Protein AF-A0A9P1M9F2-F1 (afdb_monomer)

Mean predicted aligned error: 9.44 Å

InterPro domains:
  IPR001214 SET domain [PF00856] (65-110)
  IPR046341 SET domain superfamily [G3DSA:2.170.270.10] (13-140)
  IPR046341 SET domain superfamily [SSF82199] (57-133)
  IPR053185 SET domain-containing protein [PTHR47332] (11-189)

Radius of gyration: 19.73 Å; Cα contacts (8 Å, |Δi|>4): 232; chains: 1; bounding box: 49×34×54 Å

Secondary structure (DSSP, 8-state):
--STTTT--HHHHHHHHHHHHHTS-HHHHHHHHTS---TTS-HHHHHHHHHEEEEEETTEEEEEEE-TTGGGSEE-SS-SEEEEEETTTTEEEEEESS---TTPPPEE-SS-TT--HHHHHHHHGGGT----SHHHH-HHHHHHHHHHHHHHHHHHHHHTSGGGGSHHHHHHHHHHHHHHHHHTT-HHHHTTT-TT---TTTGGG---S-HHHHHHHTS--

pLDDT: mean 79.18, std 19.62, range [31.55, 98.31]

Solvent-accessible surface area (backbone atoms only — not comparable to full-atom values): 13333 Å² total; per-residue (Å²): 143,80,66,98,54,70,93,57,53,71,70,55,54,52,52,49,54,51,53,55,51,70,68,47,58,70,72,55,41,51,56,58,69,73,46,66,54,54,83,95,47,58,82,62,56,16,26,48,73,67,40,43,40,77,30,55,60,96,87,38,68,90,41,73,45,78,46,78,78,65,52,68,50,44,76,26,93,57,40,42,24,26,78,46,68,37,68,90,77,74,40,81,43,79,44,68,71,61,91,78,60,92,90,58,80,66,20,26,60,89,59,73,81,45,53,34,68,67,60,43,40,64,58,42,41,78,76,74,47,73,74,71,41,73,54,68,67,31,70,69,52,33,58,51,47,30,55,48,14,48,48,44,42,48,45,57,51,48,62,72,37,86,69,40,78,38,69,67,55,43,50,54,49,51,54,54,47,50,54,47,30,58,78,54,52,34,64,52,54,34,76,81,78,42,79,76,70,89,41,91,87,46,67,88,69,78,74,66,77,44,70,68,48,53,75,65,64,74,77,79,128

Sequence (221 aa):
MHDAAEGIRTKQLTSMSRKSVGRLPDTQKKRVSEMASMPGLDFLWGRFDTNAFGVDLAGNYDHRGLFPEIARINHDCRPSCYTRYSSRLLTMEAIAYRDIKQGEELSIAYTPLNLQTEDRQDIIQRWGFNCTCQLCSDPALSASSDRNRQRIAGIITEANGPQSREREVLARLSEEMKELVEAEELESLAGTYVSGVDHPRVEKARSVIGKLKASIKGRKE

Nearest PDB structures (foldseek):
  4o6f-assembly1_A  TM=5.188E-01  e=1.007E-06  Homo sapiens
  2g46-assembly1_B  TM=7.465E-01  e=3.502E-01  Paramecium bursaria Chlorella virus 1
  8qma-assembly1_J  TM=3.467E-01  e=1.091E-02  S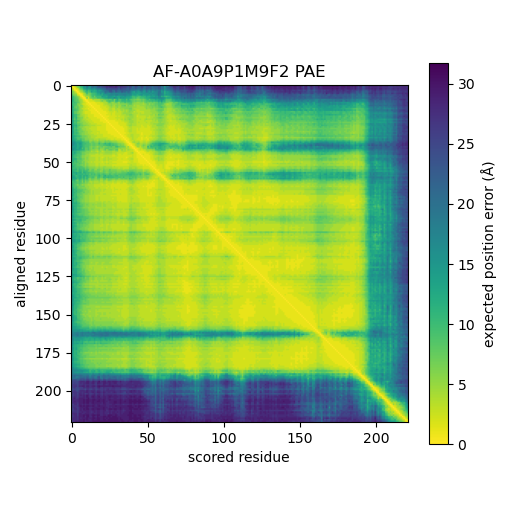inapis alba

Organism: NCBI:txid1442378

Structure (mmCIF, N/CA/C/O backbone):
data_AF-A0A9P1M9F2-F1
#
_entry.id   AF-A0A9P1M9F2-F1
#
loop_
_atom_site.group_PDB
_atom_site.id
_atom_site.type_symbol
_atom_site.label_atom_id
_atom_site.label_alt_id
_atom_site.label_comp_id
_atom_site.label_asym_id
_atom_site.label_entity_id
_atom_site.label_seq_id
_atom_site.pdbx_PDB_ins_code
_atom_site.Cartn_x
_atom_site.Cartn_y
_atom_site.Cartn_z
_atom_site.occupancy
_atom_site.B_iso_or_equiv
_atom_site.auth_seq_id
_atom_site.auth_comp_id
_atom_site.auth_asym_id
_atom_site.auth_atom_id
_atom_site.pdbx_PDB_model_num
ATOM 1 N N . MET A 1 1 ? 17.768 4.993 2.549 1.00 46.41 1 MET A N 1
ATOM 2 C CA . MET A 1 1 ? 18.668 4.641 1.429 1.00 46.41 1 MET A CA 1
ATOM 3 C C . MET A 1 1 ? 20.055 5.203 1.727 1.00 46.41 1 MET A C 1
ATOM 5 O O . MET A 1 1 ? 20.469 6.137 1.057 1.00 46.41 1 MET A O 1
ATOM 9 N N . HIS A 1 2 ? 20.736 4.710 2.770 1.00 34.84 2 HIS A N 1
ATOM 10 C CA . HIS A 1 2 ? 22.006 5.324 3.182 1.00 34.84 2 HIS A CA 1
ATOM 11 C C . HIS A 1 2 ? 23.161 4.385 3.550 1.00 34.84 2 HIS A C 1
ATOM 13 O O . HIS A 1 2 ? 24.241 4.920 3.728 1.00 34.84 2 HIS A O 1
ATOM 19 N N . ASP A 1 3 ? 23.017 3.052 3.557 1.00 44.47 3 ASP A N 1
ATOM 20 C CA . ASP A 1 3 ? 24.110 2.200 4.080 1.00 44.47 3 ASP A CA 1
ATOM 21 C C . ASP A 1 3 ? 24.687 1.176 3.074 1.00 44.47 3 ASP A C 1
ATOM 23 O O . ASP A 1 3 ? 25.888 1.124 2.841 1.00 44.47 3 ASP A O 1
ATOM 27 N N . ALA A 1 4 ? 23.867 0.422 2.330 1.00 50.38 4 ALA A N 1
ATOM 28 C CA . ALA A 1 4 ? 24.386 -0.655 1.461 1.00 50.38 4 ALA A CA 1
ATOM 29 C C . ALA A 1 4 ? 25.172 -0.202 0.202 1.00 50.38 4 ALA A C 1
ATOM 31 O O . ALA A 1 4 ? 25.748 -1.030 -0.506 1.00 50.38 4 ALA A O 1
ATOM 32 N N . ALA A 1 5 ? 25.162 1.094 -0.115 1.00 51.88 5 ALA A N 1
ATOM 33 C CA . ALA A 1 5 ? 25.818 1.674 -1.290 1.00 51.88 5 ALA A CA 1
ATOM 34 C C . ALA A 1 5 ? 26.896 2.705 -0.925 1.00 51.88 5 ALA A C 1
ATOM 36 O O . ALA A 1 5 ? 27.420 3.384 -1.813 1.00 51.88 5 ALA A O 1
ATOM 37 N N . GLU A 1 6 ? 27.218 2.844 0.362 1.00 47.88 6 GLU A N 1
ATOM 38 C CA . GLU A 1 6 ? 28.224 3.794 0.813 1.00 47.88 6 GLU A CA 1
ATOM 39 C C . GLU A 1 6 ? 29.586 3.444 0.179 1.00 47.88 6 GLU A C 1
ATOM 41 O O . GLU A 1 6 ? 30.065 2.312 0.234 1.00 47.88 6 GLU A O 1
ATOM 46 N N . GLY A 1 7 ? 30.166 4.395 -0.560 1.00 59.69 7 GLY A N 1
ATOM 47 C CA . GLY A 1 7 ? 31.401 4.193 -1.332 1.00 59.69 7 GLY A CA 1
ATOM 48 C C . GLY A 1 7 ? 31.236 3.635 -2.757 1.00 59.69 7 GLY A C 1
ATOM 49 O O . GLY A 1 7 ? 32.197 3.686 -3.531 1.00 59.69 7 GLY A O 1
ATOM 50 N N . ILE A 1 8 ? 30.044 3.180 -3.168 1.00 64.19 8 ILE A N 1
ATOM 51 C CA . ILE A 1 8 ? 29.781 2.761 -4.556 1.00 64.19 8 ILE A CA 1
ATOM 52 C C . ILE A 1 8 ? 29.258 3.957 -5.356 1.00 64.19 8 ILE A C 1
ATOM 54 O O . ILE A 1 8 ? 28.163 4.466 -5.127 1.00 64.19 8 ILE A O 1
ATOM 58 N N . ARG A 1 9 ? 30.023 4.408 -6.357 1.00 68.56 9 ARG A N 1
ATOM 59 C CA . ARG A 1 9 ? 29.600 5.531 -7.211 1.00 68.56 9 ARG A CA 1
ATOM 60 C C . ARG A 1 9 ? 28.357 5.133 -8.011 1.00 68.56 9 ARG A C 1
ATOM 62 O O . ARG A 1 9 ? 28.294 4.023 -8.536 1.00 68.56 9 ARG A O 1
ATOM 69 N N . THR A 1 10 ? 27.438 6.069 -8.251 1.00 68.56 10 THR A N 1
ATOM 70 C CA . THR A 1 10 ? 26.209 5.856 -9.047 1.00 68.56 10 THR A CA 1
ATOM 71 C C . THR A 1 10 ? 26.469 5.147 -10.385 1.00 68.56 10 THR A C 1
ATOM 73 O O . THR A 1 10 ? 25.731 4.251 -10.781 1.00 68.56 10 THR A O 1
ATOM 76 N N . LYS A 1 11 ? 27.581 5.467 -11.064 1.00 71.44 11 LYS A N 1
ATOM 77 C CA . LYS A 1 11 ? 27.984 4.809 -12.322 1.00 71.44 11 LYS A CA 1
ATOM 78 C C . LYS A 1 11 ? 28.302 3.314 -12.161 1.00 71.44 11 LYS A C 1
ATOM 80 O O . LYS A 1 11 ? 28.021 2.532 -13.068 1.00 71.44 11 LYS A O 1
ATOM 85 N N . GLN A 1 12 ? 28.896 2.912 -11.036 1.00 76.31 12 GLN A N 1
ATOM 86 C CA . GLN A 1 12 ? 29.206 1.508 -10.742 1.00 76.31 12 GLN A CA 1
ATOM 87 C C . GLN A 1 12 ? 27.923 0.726 -10.460 1.00 76.31 12 GLN A C 1
ATOM 89 O O . GLN A 1 12 ? 27.732 -0.333 -11.052 1.00 76.31 12 GLN A O 1
ATOM 94 N N . LEU A 1 13 ? 27.015 1.298 -9.665 1.00 73.00 13 LEU A N 1
ATOM 95 C CA . LEU A 1 13 ? 25.684 0.747 -9.411 1.00 73.00 13 LEU A CA 1
ATOM 96 C C . LEU A 1 13 ? 24.909 0.502 -10.714 1.00 73.00 13 LEU A C 1
ATOM 98 O O . LEU A 1 13 ? 24.455 -0.611 -10.959 1.00 73.00 13 LEU A O 1
ATOM 102 N N . THR A 1 14 ? 24.845 1.488 -11.613 1.00 75.81 14 THR A N 1
ATOM 103 C CA . THR A 1 14 ? 24.197 1.324 -12.927 1.00 75.81 14 THR A CA 1
ATOM 104 C C . THR A 1 14 ? 24.844 0.224 -13.773 1.00 75.81 14 THR A C 1
ATOM 106 O O . THR A 1 14 ? 24.146 -0.582 -14.388 1.00 75.81 14 THR A O 1
ATOM 109 N N . SER A 1 15 ? 26.179 0.148 -13.799 1.00 81.44 15 SER A N 1
ATOM 110 C CA . SER A 1 15 ? 26.902 -0.903 -14.530 1.00 81.44 15 SER A CA 1
ATOM 111 C C . SER A 1 15 ? 26.611 -2.299 -13.969 1.00 81.44 15 SER A C 1
ATOM 113 O O . SER A 1 15 ? 26.368 -3.238 -14.732 1.00 81.44 15 SER A O 1
ATOM 115 N N . MET A 1 16 ? 26.577 -2.434 -12.641 1.00 81.56 16 MET A N 1
ATOM 116 C CA . MET A 1 16 ? 26.230 -3.681 -11.962 1.00 81.56 16 MET A CA 1
ATOM 117 C C . MET A 1 16 ? 24.792 -4.095 -12.264 1.00 81.56 16 MET A C 1
ATOM 119 O O . MET A 1 16 ? 24.586 -5.216 -12.720 1.00 81.56 16 MET A O 1
ATOM 123 N N . SER A 1 17 ? 23.818 -3.191 -12.124 1.00 79.62 17 SER A N 1
ATOM 124 C CA . SER A 1 17 ? 22.408 -3.474 -12.423 1.00 79.62 17 SER A CA 1
ATOM 125 C C . SER A 1 17 ? 22.210 -3.942 -13.867 1.00 79.62 17 SER A C 1
ATOM 127 O O . SER A 1 17 ? 21.530 -4.941 -14.106 1.00 79.62 17 SER A O 1
ATOM 129 N N . ARG A 1 18 ? 22.873 -3.296 -14.839 1.00 83.56 18 ARG A N 1
ATOM 130 C CA . ARG A 1 18 ? 22.829 -3.714 -16.252 1.00 83.56 18 ARG A CA 1
ATOM 131 C C . ARG A 1 18 ? 23.418 -5.101 -16.472 1.00 83.56 18 ARG A C 1
ATOM 133 O O . ARG A 1 18 ? 22.813 -5.907 -17.174 1.00 83.56 18 ARG A O 1
ATOM 140 N N . LYS A 1 19 ? 24.567 -5.406 -15.862 1.00 87.06 19 LYS A N 1
ATOM 141 C CA . LYS A 1 19 ? 25.169 -6.746 -15.939 1.00 87.06 19 LYS A CA 1
ATOM 142 C C . LYS A 1 19 ? 24.274 -7.806 -15.299 1.00 87.06 19 LYS A C 1
ATOM 144 O O . LYS A 1 19 ? 24.138 -8.884 -15.868 1.00 87.06 19 LYS A O 1
ATOM 149 N N . SER A 1 20 ? 23.656 -7.505 -14.158 1.00 85.00 20 SER A N 1
ATOM 150 C CA . SER A 1 20 ? 22.748 -8.420 -13.462 1.00 85.00 20 SER A CA 1
ATOM 151 C C . SER A 1 20 ? 21.521 -8.745 -14.311 1.00 85.00 20 SER A C 1
ATOM 153 O O . SER A 1 20 ? 21.252 -9.917 -14.556 1.00 85.00 20 SER A O 1
ATOM 155 N N . VAL A 1 21 ? 20.835 -7.731 -14.851 1.00 86.56 21 VAL A N 1
ATOM 156 C CA . VAL A 1 21 ? 19.684 -7.947 -15.748 1.00 86.56 21 VAL A CA 1
ATOM 157 C C . VAL A 1 21 ? 20.114 -8.644 -17.043 1.00 86.56 21 VAL A C 1
ATOM 159 O O . VAL A 1 21 ? 19.430 -9.547 -17.517 1.00 86.56 21 VAL A O 1
ATOM 162 N N . GLY A 1 22 ? 21.289 -8.309 -17.582 1.00 88.31 22 GLY A N 1
ATOM 163 C CA . GLY A 1 22 ? 21.860 -8.956 -18.767 1.00 88.31 22 GLY A CA 1
ATOM 164 C C . GLY A 1 22 ? 22.106 -10.464 -18.616 1.00 88.31 22 GLY A C 1
ATOM 165 O O . GLY A 1 22 ? 22.149 -11.170 -19.623 1.00 88.31 22 GLY A O 1
ATOM 166 N N . ARG A 1 23 ? 22.223 -10.969 -17.381 1.00 92.19 23 ARG A N 1
ATOM 167 C CA . ARG A 1 23 ? 22.406 -12.397 -17.068 1.00 92.19 23 ARG A CA 1
ATOM 168 C C . ARG A 1 23 ? 21.099 -13.163 -16.851 1.00 92.19 23 ARG A C 1
ATOM 170 O O . ARG A 1 23 ? 21.148 -14.382 -16.725 1.00 92.19 23 ARG A O 1
ATOM 177 N N . LEU A 1 24 ? 19.954 -12.483 -16.798 1.00 90.50 24 LEU A N 1
ATOM 178 C CA . LEU A 1 24 ? 18.660 -13.150 -16.654 1.00 90.50 24 LEU A CA 1
ATOM 179 C C . LEU A 1 24 ? 18.289 -13.925 -17.936 1.00 90.50 24 LEU A C 1
ATOM 181 O O . LEU A 1 24 ? 18.740 -13.561 -19.026 1.00 90.50 24 LEU A O 1
ATOM 185 N N . PRO A 1 25 ? 17.432 -14.956 -17.847 1.00 94.62 25 PRO A N 1
ATOM 186 C CA . PRO A 1 25 ? 16.775 -15.532 -19.015 1.00 94.62 25 PRO A CA 1
ATOM 187 C C . PRO A 1 25 ? 16.045 -14.461 -19.836 1.00 94.62 25 PRO A C 1
ATOM 189 O O . PRO A 1 25 ? 15.508 -13.499 -19.279 1.00 94.62 25 PRO A O 1
ATOM 192 N N . ASP A 1 26 ? 15.967 -14.633 -21.155 1.00 94.12 26 ASP A N 1
ATOM 193 C CA . ASP A 1 26 ? 15.400 -13.608 -22.046 1.00 94.12 26 ASP A CA 1
ATOM 194 C C . ASP A 1 26 ? 13.928 -13.299 -21.750 1.00 94.12 26 ASP A C 1
ATOM 196 O O . ASP A 1 26 ? 13.494 -12.151 -21.849 1.00 94.12 26 ASP A O 1
ATOM 200 N N . THR A 1 27 ? 13.176 -14.294 -21.279 1.00 92.75 27 THR A N 1
ATOM 201 C CA . THR A 1 27 ? 11.800 -14.109 -20.802 1.00 92.75 27 THR A CA 1
ATOM 202 C C . THR A 1 27 ? 11.727 -13.150 -19.612 1.00 92.75 27 THR A C 1
ATOM 204 O O . THR A 1 27 ? 10.846 -12.293 -19.568 1.00 92.75 27 THR A O 1
ATOM 207 N N . GLN A 1 28 ? 12.668 -13.236 -18.670 1.00 90.44 28 GLN A N 1
ATOM 208 C CA . GLN A 1 28 ? 12.736 -12.338 -17.517 1.00 90.44 28 GLN A CA 1
ATOM 209 C C . GLN A 1 28 ? 13.241 -10.948 -17.910 1.00 90.44 28 GLN A C 1
ATOM 211 O O . GLN A 1 28 ? 12.672 -9.957 -17.458 1.00 90.44 28 GLN A O 1
ATOM 216 N N . LYS A 1 29 ? 14.235 -10.848 -18.805 1.00 90.75 29 LYS A N 1
ATOM 217 C CA . LYS A 1 29 ? 14.671 -9.552 -19.361 1.00 90.75 29 LYS A CA 1
ATOM 218 C C . LYS A 1 29 ? 13.507 -8.806 -20.003 1.00 90.75 29 LYS A C 1
ATOM 220 O O . LYS A 1 29 ? 13.313 -7.624 -19.725 1.00 90.75 29 LYS A O 1
ATOM 225 N N . LYS A 1 30 ? 12.716 -9.511 -20.821 1.00 90.94 30 LYS A N 1
ATOM 226 C CA . LYS A 1 30 ? 11.524 -8.957 -21.466 1.00 90.94 30 LYS A CA 1
ATOM 227 C C . LYS A 1 30 ? 10.521 -8.455 -20.426 1.00 90.94 30 LYS A C 1
ATOM 229 O O . LYS A 1 30 ? 10.146 -7.288 -20.487 1.00 90.94 30 LYS A O 1
ATOM 234 N N . ARG A 1 31 ? 10.177 -9.276 -19.423 1.00 91.31 31 ARG A N 1
ATOM 235 C CA . ARG A 1 31 ? 9.270 -8.866 -18.333 1.00 91.31 31 ARG A CA 1
ATOM 236 C C . ARG A 1 31 ? 9.738 -7.590 -17.643 1.00 91.31 31 ARG A C 1
ATOM 238 O O . ARG A 1 31 ? 8.936 -6.681 -17.494 1.00 91.31 31 ARG A O 1
ATOM 245 N N . VAL A 1 32 ? 11.022 -7.499 -17.283 1.00 89.88 32 VAL A N 1
ATOM 246 C CA . VAL A 1 32 ? 11.591 -6.288 -16.668 1.00 89.88 32 VAL A CA 1
ATOM 247 C C . VAL A 1 32 ? 11.490 -5.096 -17.622 1.00 89.88 32 VAL A C 1
ATOM 249 O O . VAL A 1 32 ? 11.072 -4.020 -17.213 1.00 89.88 32 VAL A O 1
ATOM 252 N N . SER A 1 33 ? 11.814 -5.268 -18.906 1.00 88.25 33 SER A N 1
ATOM 253 C CA . SER A 1 33 ? 11.764 -4.174 -19.886 1.00 88.25 33 SER A CA 1
ATOM 254 C C . SER A 1 33 ? 10.361 -3.589 -20.097 1.00 88.25 33 SER A C 1
ATOM 256 O O . SER A 1 33 ? 10.240 -2.394 -20.357 1.00 88.25 33 SER A O 1
ATOM 258 N N . GLU A 1 34 ? 9.311 -4.389 -19.915 1.00 90.69 34 GLU A N 1
ATOM 259 C CA . GLU A 1 34 ? 7.907 -3.979 -20.057 1.00 90.69 34 GLU A CA 1
ATOM 260 C C . GLU A 1 34 ? 7.341 -3.284 -18.808 1.00 90.69 34 GLU A C 1
ATOM 262 O O . GLU A 1 34 ? 6.229 -2.763 -18.852 1.00 90.69 34 GLU A O 1
ATOM 267 N N . MET A 1 35 ? 8.078 -3.272 -17.693 1.00 91.44 35 MET A N 1
ATOM 268 C CA . MET A 1 35 ? 7.627 -2.622 -16.461 1.00 91.44 35 MET A CA 1
ATOM 269 C C . MET A 1 35 ? 7.612 -1.100 -16.601 1.00 91.44 35 MET A C 1
ATOM 271 O O . MET A 1 35 ? 8.425 -0.518 -17.331 1.00 91.44 35 MET A O 1
ATOM 275 N N . ALA A 1 36 ? 6.717 -0.463 -15.844 1.00 89.12 36 ALA A N 1
ATOM 276 C CA . ALA A 1 36 ? 6.647 0.986 -15.743 1.00 89.12 36 ALA A CA 1
ATOM 277 C C . ALA A 1 36 ? 7.980 1.559 -15.242 1.00 89.12 36 ALA A C 1
ATOM 279 O O . ALA A 1 36 ? 8.679 0.943 -14.438 1.00 89.12 36 ALA A O 1
ATOM 280 N N . SER A 1 37 ? 8.337 2.741 -15.727 1.00 88.50 37 SER A N 1
ATOM 281 C CA . SER A 1 37 ? 9.547 3.449 -15.325 1.00 88.50 37 SER A CA 1
ATOM 282 C C . SER A 1 37 ? 9.222 4.919 -15.211 1.00 88.50 37 SER A C 1
ATOM 284 O O . SER A 1 37 ? 8.691 5.495 -16.162 1.00 88.50 37 SER A O 1
ATOM 286 N N . MET A 1 38 ? 9.606 5.538 -14.100 1.00 79.38 38 MET A N 1
ATOM 287 C CA . MET A 1 38 ? 9.506 6.987 -13.993 1.00 79.38 38 MET A CA 1
ATOM 288 C C . MET A 1 38 ? 10.424 7.681 -15.021 1.00 79.38 38 MET A C 1
ATOM 290 O O . MET A 1 38 ? 11.552 7.215 -15.245 1.00 79.38 38 MET A O 1
ATOM 2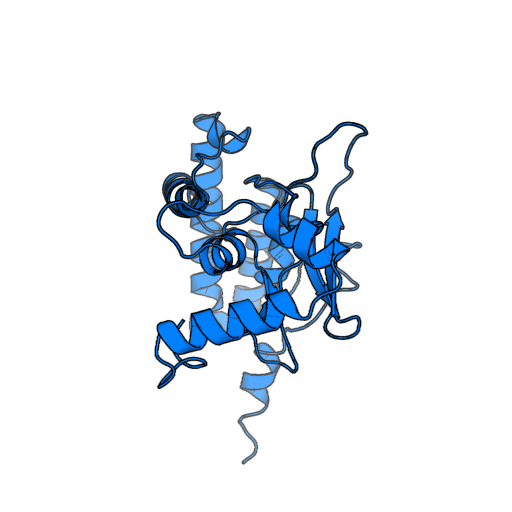94 N N . PRO A 1 39 ? 9.962 8.770 -15.669 1.00 71.19 39 PRO A N 1
ATOM 295 C CA . PRO A 1 39 ? 10.782 9.570 -16.575 1.00 71.19 39 PRO A CA 1
ATOM 296 C C . PRO A 1 39 ? 12.017 10.156 -15.877 1.00 71.19 39 PRO A C 1
ATOM 298 O O . PRO A 1 39 ? 11.996 10.443 -14.685 1.00 71.19 39 PRO A O 1
ATOM 301 N N . GLY A 1 40 ? 13.100 10.368 -16.629 1.00 72.75 40 GLY A N 1
ATOM 302 C CA . GLY A 1 40 ? 14.310 11.036 -16.125 1.00 72.75 40 GLY A CA 1
ATOM 303 C C . GLY A 1 40 ? 15.280 10.153 -15.329 1.00 72.75 40 GLY A C 1
ATOM 304 O O . GLY A 1 40 ? 16.379 10.605 -15.013 1.00 72.75 40 GLY A O 1
ATOM 305 N N . LEU A 1 41 ? 14.929 8.893 -15.054 1.00 71.81 41 LEU A N 1
ATOM 306 C CA . LEU A 1 41 ? 15.822 7.910 -14.435 1.00 71.81 41 LEU A CA 1
ATOM 307 C C . LEU A 1 41 ? 16.481 7.000 -15.484 1.00 71.81 41 LEU A C 1
ATOM 309 O O . LEU A 1 41 ? 15.969 6.813 -16.588 1.00 71.81 41 LEU A O 1
ATOM 313 N N . ASP A 1 42 ? 17.633 6.411 -15.137 1.00 81.00 42 ASP A N 1
ATOM 314 C CA . ASP A 1 42 ? 18.242 5.355 -15.957 1.00 81.00 42 ASP A CA 1
ATOM 315 C C . ASP A 1 42 ? 17.243 4.209 -16.172 1.00 81.00 42 ASP A C 1
ATOM 317 O O . ASP A 1 42 ? 16.493 3.854 -15.264 1.00 81.00 42 ASP A O 1
ATOM 321 N N . PHE A 1 43 ? 17.265 3.614 -17.370 1.00 76.00 43 PHE A N 1
ATOM 322 C CA . PHE A 1 43 ? 16.281 2.631 -17.832 1.00 76.00 43 PHE A CA 1
ATOM 323 C C . PHE A 1 43 ? 15.963 1.531 -16.809 1.00 76.00 43 PHE A C 1
ATOM 325 O O . PHE A 1 43 ? 14.799 1.148 -16.666 1.00 76.00 43 PHE A O 1
ATOM 332 N N . LEU A 1 44 ? 16.980 1.010 -16.113 1.00 81.12 44 LEU A N 1
ATOM 333 C CA . LEU A 1 44 ? 16.777 -0.015 -15.091 1.00 81.12 44 LEU A CA 1
ATOM 334 C C . LEU A 1 44 ? 16.411 0.599 -13.748 1.00 81.12 44 LEU A C 1
ATOM 336 O O . LEU A 1 44 ? 15.493 0.107 -13.102 1.00 81.12 44 LEU A O 1
ATOM 340 N N . TRP A 1 45 ? 17.085 1.672 -13.338 1.00 80.88 45 TRP A N 1
ATOM 341 C CA . TRP A 1 45 ? 16.806 2.311 -12.053 1.00 80.88 45 TRP A CA 1
ATOM 342 C C . TRP A 1 45 ? 15.365 2.783 -11.927 1.00 80.88 45 TRP A C 1
ATOM 344 O O . TRP A 1 45 ? 14.750 2.494 -10.909 1.00 80.88 45 TRP A O 1
ATOM 354 N N . GLY A 1 46 ? 14.800 3.404 -12.963 1.00 84.19 46 GLY A N 1
ATOM 355 C CA . GLY A 1 46 ? 13.398 3.817 -12.932 1.00 84.19 46 GLY A CA 1
ATOM 356 C C . GLY A 1 46 ? 12.442 2.638 -12.752 1.00 84.19 46 GLY A C 1
ATOM 357 O O . GLY A 1 46 ? 11.488 2.732 -11.995 1.00 84.19 46 GLY A O 1
ATOM 358 N N . ARG A 1 47 ? 12.737 1.480 -13.352 1.00 89.50 47 ARG A N 1
ATOM 359 C CA . ARG A 1 47 ? 11.919 0.268 -13.174 1.00 89.50 47 ARG A CA 1
ATOM 360 C C . ARG A 1 47 ? 12.065 -0.331 -11.784 1.00 89.50 47 ARG A C 1
ATOM 362 O O . ARG A 1 47 ? 11.071 -0.733 -11.190 1.00 89.50 47 ARG A O 1
ATOM 369 N N . PHE A 1 48 ? 13.282 -0.403 -11.258 1.00 87.25 48 PHE A N 1
ATOM 370 C CA . PHE A 1 48 ? 13.496 -0.914 -9.908 1.00 87.25 48 PHE A CA 1
ATOM 371 C C . PHE A 1 48 ? 12.861 -0.001 -8.858 1.00 87.25 48 PHE A C 1
ATOM 373 O O . PHE A 1 48 ? 12.197 -0.501 -7.958 1.00 87.25 48 PHE A O 1
ATOM 380 N N . ASP A 1 49 ? 13.007 1.315 -8.987 1.00 83.81 49 ASP A N 1
ATOM 381 C CA . ASP A 1 49 ? 12.467 2.264 -8.014 1.00 83.81 49 ASP A CA 1
ATOM 382 C C . ASP A 1 49 ? 10.931 2.256 -7.990 1.00 83.81 49 ASP A C 1
ATOM 384 O O . ASP A 1 49 ? 10.325 2.245 -6.922 1.00 83.81 49 ASP A O 1
ATOM 388 N N . THR A 1 50 ? 10.297 2.145 -9.162 1.00 88.44 50 THR A N 1
ATOM 389 C CA . THR A 1 50 ? 8.831 2.134 -9.284 1.00 88.44 50 THR A CA 1
ATOM 390 C C . THR A 1 50 ? 8.185 0.807 -8.876 1.00 88.44 50 THR A C 1
ATOM 392 O O . THR A 1 50 ? 7.051 0.806 -8.404 1.00 88.44 50 THR A O 1
ATOM 395 N N . ASN A 1 51 ? 8.868 -0.329 -9.059 1.00 92.56 51 ASN A N 1
ATOM 396 C CA . ASN A 1 51 ? 8.219 -1.647 -9.014 1.00 92.56 51 ASN A CA 1
ATOM 397 C C . ASN A 1 51 ? 8.804 -2.628 -7.985 1.00 92.56 51 ASN A C 1
ATOM 399 O O . ASN A 1 51 ? 8.295 -3.744 -7.849 1.00 92.56 51 ASN A O 1
ATOM 403 N N . ALA A 1 52 ? 9.909 -2.289 -7.316 1.00 90.69 52 ALA A N 1
ATOM 404 C CA . ALA A 1 52 ? 10.524 -3.194 -6.351 1.00 90.69 52 ALA A CA 1
ATOM 405 C C . ALA A 1 52 ? 9.874 -3.090 -4.967 1.00 90.69 52 ALA A C 1
ATOM 407 O O . ALA A 1 52 ? 9.526 -2.013 -4.488 1.00 90.69 52 ALA A O 1
ATOM 408 N N . PHE A 1 53 ? 9.811 -4.230 -4.288 1.00 88.75 53 PHE A N 1
ATOM 409 C CA . PHE A 1 53 ? 9.260 -4.380 -2.948 1.00 88.75 53 PHE A CA 1
ATOM 410 C C . PHE A 1 53 ? 10.387 -4.575 -1.938 1.00 88.75 53 PHE A C 1
ATOM 412 O O . PHE A 1 53 ? 11.411 -5.179 -2.264 1.00 88.75 53 PHE A O 1
ATOM 419 N N . GLY A 1 54 ? 10.197 -4.107 -0.704 1.00 83.88 54 GLY A N 1
ATOM 420 C CA . GLY A 1 54 ? 11.079 -4.472 0.406 1.00 83.88 54 GLY A CA 1
ATOM 421 C C . GLY A 1 54 ? 11.016 -5.978 0.672 1.00 83.88 54 GLY A C 1
ATOM 422 O O . GLY A 1 54 ? 9.937 -6.572 0.619 1.00 83.88 54 GLY A O 1
ATOM 423 N N . VAL A 1 55 ? 12.161 -6.604 0.937 1.00 84.88 55 VAL A N 1
ATOM 424 C CA . VAL A 1 55 ? 12.246 -8.031 1.274 1.00 84.88 55 VAL A CA 1
ATOM 425 C C . VAL A 1 55 ? 13.109 -8.233 2.510 1.00 84.88 55 VAL A C 1
ATOM 427 O O . VAL A 1 55 ? 14.134 -7.579 2.676 1.00 84.88 55 VAL A O 1
ATOM 430 N N . ASP A 1 56 ? 12.684 -9.157 3.366 1.00 78.75 56 ASP A N 1
ATOM 431 C CA . ASP A 1 56 ? 13.449 -9.591 4.533 1.00 78.75 56 ASP A CA 1
ATOM 432 C C . ASP A 1 56 ? 14.355 -10.758 4.138 1.00 78.75 56 ASP A C 1
ATOM 434 O O . ASP A 1 56 ? 13.880 -11.875 3.905 1.00 78.75 56 ASP A O 1
ATOM 438 N N . LEU A 1 57 ? 15.660 -10.505 4.064 1.00 77.44 57 LEU A N 1
ATOM 439 C CA . LEU A 1 57 ? 16.656 -11.554 3.876 1.00 77.44 57 LEU A CA 1
ATOM 440 C C . LEU A 1 57 ? 17.456 -11.718 5.164 1.00 77.44 57 LEU A C 1
ATOM 442 O O . LEU A 1 57 ? 18.220 -10.839 5.550 1.00 77.44 57 LEU A O 1
ATOM 446 N N . ALA A 1 58 ? 17.288 -12.873 5.810 1.00 78.31 58 ALA A N 1
ATOM 447 C CA . ALA A 1 58 ? 17.996 -13.240 7.037 1.00 78.31 58 ALA A CA 1
ATOM 448 C C . ALA A 1 58 ? 17.859 -12.214 8.187 1.00 78.31 58 ALA A C 1
ATOM 450 O O . ALA A 1 58 ? 18.788 -12.041 8.974 1.00 78.31 58 ALA A O 1
ATOM 451 N N . GLY A 1 59 ? 16.704 -11.551 8.307 1.00 70.06 59 GLY A N 1
ATOM 452 C CA . GLY A 1 59 ? 16.440 -10.537 9.330 1.00 70.06 59 GLY A CA 1
ATOM 453 C C . GLY A 1 59 ? 16.893 -9.128 8.941 1.00 70.06 59 GLY A C 1
ATOM 454 O O . GLY A 1 59 ? 16.825 -8.228 9.779 1.00 70.06 59 GLY A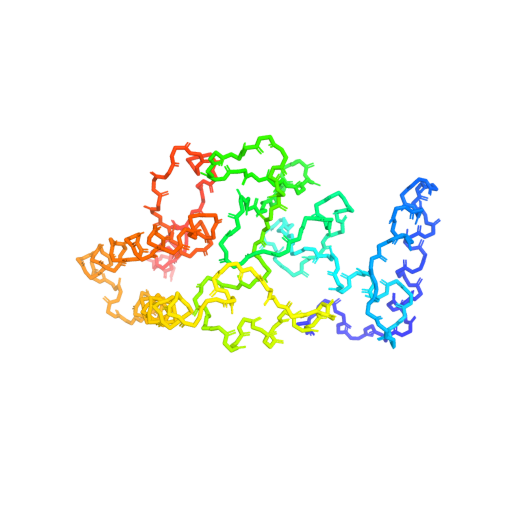 O 1
ATOM 455 N N . ASN A 1 60 ? 17.360 -8.929 7.703 1.00 69.62 60 ASN A N 1
ATOM 456 C CA . ASN A 1 60 ? 17.718 -7.624 7.160 1.00 69.62 60 ASN A CA 1
ATOM 457 C C . ASN A 1 60 ? 16.633 -7.112 6.196 1.00 69.62 60 ASN A C 1
ATOM 459 O O . ASN A 1 60 ? 16.341 -7.744 5.179 1.00 69.62 60 ASN A O 1
ATOM 463 N N . TYR A 1 61 ? 16.076 -5.940 6.512 1.00 69.44 61 TYR A N 1
ATOM 464 C CA . TYR A 1 61 ? 15.002 -5.275 5.768 1.00 69.44 61 TYR A CA 1
ATOM 465 C C . TYR A 1 61 ? 15.500 -4.246 4.735 1.00 69.44 61 TYR A C 1
ATOM 467 O O . TYR A 1 61 ? 14.685 -3.601 4.077 1.00 69.44 61 TYR A O 1
ATOM 475 N N . ASP A 1 62 ? 16.816 -4.095 4.553 1.00 72.88 62 ASP A N 1
ATOM 476 C CA . ASP A 1 62 ? 17.406 -3.141 3.597 1.00 72.88 62 ASP A CA 1
ATOM 477 C C . ASP A 1 62 ? 17.430 -3.646 2.147 1.00 72.88 62 ASP A C 1
ATOM 479 O O . ASP A 1 62 ? 17.899 -2.960 1.231 1.00 72.88 62 ASP A O 1
ATOM 483 N N . HIS A 1 63 ? 16.921 -4.852 1.909 1.00 80.19 63 HIS A N 1
ATOM 484 C CA . HIS A 1 63 ? 16.913 -5.466 0.593 1.00 80.19 63 HIS A CA 1
ATOM 485 C C . HIS A 1 63 ? 15.626 -5.158 -0.172 1.00 80.19 63 HIS A C 1
ATOM 487 O O . HIS A 1 63 ? 14.543 -4.997 0.391 1.00 80.19 63 HIS A O 1
ATOM 493 N N . ARG A 1 64 ? 15.746 -5.113 -1.503 1.00 83.75 64 ARG A N 1
ATOM 494 C CA . ARG A 1 64 ? 14.612 -4.976 -2.417 1.00 83.75 64 ARG A CA 1
ATOM 495 C C . ARG A 1 64 ? 14.592 -6.109 -3.428 1.00 83.75 64 ARG A C 1
ATOM 497 O O . ARG A 1 64 ? 15.636 -6.502 -3.945 1.00 83.75 64 ARG A O 1
ATOM 504 N N . GLY A 1 65 ? 13.397 -6.606 -3.721 1.00 88.88 65 GLY A N 1
ATOM 505 C CA . GLY A 1 65 ? 13.141 -7.630 -4.725 1.00 88.88 65 GLY A CA 1
ATOM 506 C C . GLY A 1 65 ? 12.203 -7.115 -5.809 1.00 88.88 65 GLY A C 1
ATOM 507 O O . GLY A 1 65 ? 11.261 -6.374 -5.528 1.00 88.88 65 GLY A O 1
ATOM 508 N N . LEU A 1 66 ? 12.456 -7.515 -7.053 1.00 91.19 66 LEU A N 1
ATOM 509 C CA . LEU A 1 66 ? 11.578 -7.224 -8.181 1.00 91.19 66 LEU A CA 1
ATOM 510 C C . LEU A 1 66 ? 10.723 -8.458 -8.477 1.00 91.19 66 LEU A C 1
ATOM 512 O O . LEU A 1 66 ? 11.259 -9.515 -8.804 1.00 91.19 66 LEU A O 1
ATOM 516 N N . PHE A 1 67 ? 9.403 -8.305 -8.376 1.00 93.12 67 PHE A N 1
ATOM 517 C CA . PHE A 1 67 ? 8.425 -9.375 -8.585 1.00 93.12 67 PHE A CA 1
ATOM 518 C C . PHE A 1 67 ? 7.446 -8.938 -9.682 1.00 93.12 67 PHE A C 1
ATOM 520 O O . PHE A 1 67 ? 6.428 -8.324 -9.362 1.00 93.12 67 PHE A O 1
ATOM 527 N N . PRO A 1 68 ? 7.757 -9.181 -10.971 1.00 92.00 68 PRO A N 1
ATOM 528 C CA . PRO A 1 68 ? 7.016 -8.593 -12.088 1.00 92.00 68 PRO A CA 1
ATOM 529 C C . PRO A 1 68 ? 5.512 -8.881 -12.095 1.00 92.00 68 PRO A C 1
ATOM 531 O O . PRO A 1 68 ? 4.743 -8.064 -12.587 1.00 92.00 68 PRO A O 1
ATOM 534 N N . GLU A 1 69 ? 5.087 -10.026 -11.568 1.00 91.81 69 GLU A N 1
ATOM 535 C CA . GLU A 1 69 ? 3.678 -10.407 -11.466 1.00 91.81 69 GLU A CA 1
ATOM 536 C C . GLU A 1 69 ? 2.947 -9.601 -10.385 1.00 91.81 69 GLU A C 1
ATOM 538 O O . GLU A 1 69 ? 1.857 -9.095 -10.634 1.00 91.81 69 GLU A O 1
ATOM 543 N N . ILE A 1 70 ? 3.561 -9.434 -9.210 1.00 94.50 70 ILE A N 1
ATOM 544 C CA . ILE A 1 70 ? 2.989 -8.676 -8.084 1.00 94.50 70 ILE A CA 1
ATOM 545 C C . ILE A 1 70 ? 3.025 -7.172 -8.375 1.00 94.50 70 ILE A C 1
ATOM 547 O O . ILE A 1 70 ? 2.075 -6.465 -8.063 1.00 94.50 70 ILE A O 1
ATOM 551 N N . ALA A 1 71 ? 4.071 -6.684 -9.045 1.00 94.88 71 ALA A N 1
ATOM 552 C CA . ALA A 1 71 ? 4.215 -5.277 -9.424 1.00 94.88 71 ALA A CA 1
ATOM 553 C C . ALA A 1 71 ? 3.125 -4.759 -10.384 1.00 94.88 71 ALA A C 1
ATOM 555 O O . ALA A 1 71 ? 3.045 -3.558 -10.616 1.00 94.88 71 ALA A O 1
ATOM 556 N N . ARG A 1 72 ? 2.306 -5.644 -10.967 1.00 93.81 72 ARG A N 1
ATOM 557 C CA . ARG A 1 72 ? 1.155 -5.261 -11.801 1.00 93.81 72 ARG A CA 1
ATOM 558 C C . ARG A 1 72 ? -0.106 -4.949 -10.995 1.00 93.81 72 ARG A C 1
ATOM 560 O O . ARG A 1 72 ? -1.062 -4.459 -11.583 1.00 93.81 72 ARG A O 1
ATOM 567 N N . ILE A 1 73 ? -0.140 -5.282 -9.704 1.00 96.19 73 ILE A N 1
ATOM 568 C CA . ILE A 1 73 ? -1.310 -5.071 -8.850 1.00 96.19 73 ILE A CA 1
ATOM 569 C C . ILE A 1 73 ? -1.360 -3.596 -8.455 1.00 96.19 73 ILE A C 1
ATOM 571 O O . ILE A 1 73 ? -0.427 -3.110 -7.822 1.00 96.19 73 ILE A O 1
ATOM 575 N N . ASN A 1 74 ? -2.437 -2.904 -8.826 1.00 96.56 74 ASN A N 1
ATOM 576 C CA . ASN A 1 74 ? -2.569 -1.464 -8.634 1.00 96.56 74 ASN A CA 1
ATOM 577 C C . ASN A 1 74 ? -2.831 -1.063 -7.177 1.00 96.56 74 ASN A C 1
ATOM 579 O O . ASN A 1 74 ? -3.171 -1.879 -6.314 1.00 96.56 74 ASN A O 1
ATOM 583 N N . HIS A 1 75 ? -2.678 0.236 -6.922 1.00 95.81 75 HIS A N 1
ATOM 584 C CA . HIS A 1 75 ? -2.988 0.829 -5.634 1.00 95.81 75 HIS A CA 1
ATOM 585 C C . HIS A 1 75 ? -4.494 1.016 -5.420 1.00 95.81 75 HIS A C 1
ATOM 587 O O . HIS A 1 75 ? -5.162 1.592 -6.274 1.00 95.81 75 HIS A O 1
ATOM 593 N N . ASP A 1 76 ? -4.979 0.674 -4.228 1.00 96.19 76 ASP A N 1
ATOM 594 C CA . ASP A 1 76 ? -6.200 1.249 -3.654 1.00 96.19 76 ASP A CA 1
ATOM 595 C C . ASP A 1 76 ? -5.958 1.611 -2.174 1.00 96.19 76 ASP A C 1
ATOM 597 O O . ASP A 1 76 ? -5.162 0.964 -1.482 1.00 96.19 76 ASP A O 1
ATOM 601 N N . CYS A 1 77 ? -6.607 2.671 -1.684 1.00 95.38 77 CYS A N 1
ATOM 602 C CA . CYS A 1 77 ? -6.549 3.066 -0.276 1.00 95.38 77 CYS A CA 1
ATOM 603 C C . CYS A 1 77 ? -7.352 2.129 0.642 1.00 95.38 77 CYS A C 1
ATOM 605 O O . CYS A 1 77 ? -7.086 2.132 1.847 1.00 95.38 77 CYS A O 1
ATOM 607 N N . ARG A 1 78 ? -8.289 1.348 0.084 1.00 93.06 78 ARG A N 1
ATOM 608 C CA . ARG A 1 78 ? -8.994 0.212 0.698 1.00 93.06 78 ARG A CA 1
ATOM 609 C C . ARG A 1 78 ? -8.781 -1.025 -0.187 1.00 93.06 78 ARG A C 1
ATOM 611 O O . ARG A 1 78 ? -9.599 -1.305 -1.061 1.00 93.06 78 ARG A O 1
ATOM 618 N N . PRO A 1 79 ? -7.622 -1.695 -0.066 1.00 93.81 79 PRO A N 1
ATOM 619 C CA . PRO A 1 79 ? -7.188 -2.682 -1.053 1.00 93.81 79 PRO A CA 1
ATOM 620 C C . PRO A 1 79 ? -8.070 -3.946 -1.106 1.00 93.81 79 PRO A C 1
ATOM 622 O O . PRO A 1 79 ? -9.077 -4.071 -0.431 1.00 93.81 79 PRO A O 1
ATOM 625 N N . SER A 1 80 ? -7.720 -4.943 -1.913 1.00 92.19 80 SER A N 1
ATOM 626 C CA . SER A 1 80 ? -8.335 -6.285 -1.835 1.00 92.19 80 SER A CA 1
ATOM 627 C C . SER A 1 80 ? -7.365 -7.328 -1.274 1.00 92.19 80 SER A C 1
ATOM 629 O O . SER A 1 80 ? -7.765 -8.397 -0.799 1.00 92.19 80 SER A O 1
ATOM 631 N N . CYS A 1 81 ? -6.070 -7.014 -1.326 1.00 90.94 81 CYS A N 1
ATOM 632 C CA . CYS A 1 81 ? -4.965 -7.899 -1.009 1.00 90.94 81 CYS A CA 1
ATOM 633 C C . CYS A 1 81 ? -3.913 -7.196 -0.140 1.00 90.94 81 CYS A C 1
ATOM 635 O O . CYS A 1 81 ? -3.787 -5.972 -0.133 1.00 90.94 81 CYS A O 1
ATOM 637 N N . TYR A 1 82 ? -3.089 -7.993 0.537 1.00 86.75 82 TYR A N 1
ATOM 638 C CA . TYR A 1 82 ? -1.807 -7.546 1.082 1.00 86.75 82 TYR A CA 1
ATOM 639 C C . TYR A 1 82 ? -0.659 -8.350 0.488 1.00 86.75 82 TYR A C 1
ATOM 641 O O . TYR A 1 82 ? -0.842 -9.498 0.076 1.00 86.75 82 TYR A O 1
ATOM 649 N N . THR A 1 83 ? 0.533 -7.758 0.459 1.00 86.81 83 THR A N 1
ATOM 650 C CA . THR A 1 83 ? 1.745 -8.450 0.018 1.00 86.81 83 THR A CA 1
ATOM 651 C C . THR A 1 83 ? 2.557 -8.962 1.196 1.00 86.81 83 THR A C 1
ATOM 653 O O . THR A 1 83 ? 2.782 -8.229 2.160 1.00 86.81 83 THR A O 1
ATOM 656 N N . ARG A 1 84 ? 3.073 -10.187 1.095 1.00 85.44 84 ARG A N 1
ATOM 657 C CA . ARG A 1 84 ? 4.010 -10.758 2.066 1.00 85.44 84 ARG A CA 1
ATOM 658 C C . ARG A 1 84 ? 5.180 -11.416 1.356 1.00 85.44 84 ARG A C 1
ATOM 660 O O . ARG A 1 84 ? 4.990 -12.247 0.472 1.00 85.44 84 ARG A O 1
ATOM 667 N N . TYR A 1 85 ? 6.389 -11.111 1.815 1.00 84.81 85 TYR A N 1
ATOM 668 C CA . TYR A 1 85 ? 7.573 -11.842 1.393 1.00 84.81 85 TYR A CA 1
ATOM 669 C C . TYR A 1 85 ? 7.764 -13.110 2.233 1.00 84.81 85 TYR A C 1
ATOM 671 O O . TYR A 1 85 ? 7.815 -13.056 3.462 1.00 84.81 85 TYR A O 1
ATOM 679 N N . SER A 1 86 ? 7.891 -14.255 1.567 1.00 84.50 86 SER A N 1
ATOM 680 C CA . SER A 1 86 ? 8.244 -15.529 2.188 1.00 84.50 86 SER A CA 1
ATOM 681 C C . SER A 1 86 ? 9.744 -15.759 2.049 1.00 84.50 86 SER A C 1
ATOM 683 O O . SER A 1 86 ? 10.211 -16.204 1.003 1.00 84.50 86 SER A O 1
ATOM 685 N N . SER A 1 87 ? 10.514 -15.507 3.110 1.00 83.19 87 SER A N 1
ATOM 686 C CA . SER A 1 87 ? 11.971 -15.733 3.110 1.00 83.19 87 SER A CA 1
ATOM 687 C C . SER A 1 87 ? 12.351 -17.205 2.920 1.00 83.19 87 SER A C 1
ATOM 689 O O . SER A 1 87 ? 13.412 -17.510 2.384 1.00 83.19 87 SER A O 1
ATOM 691 N N . ARG A 1 88 ? 11.462 -18.135 3.297 1.00 84.75 88 ARG A N 1
ATOM 692 C CA . ARG A 1 88 ? 11.645 -19.577 3.074 1.00 84.75 88 ARG A CA 1
ATOM 693 C C . ARG A 1 88 ? 11.528 -19.961 1.598 1.00 84.75 88 ARG A C 1
ATOM 695 O O . ARG A 1 88 ? 12.263 -20.832 1.147 1.00 84.75 88 ARG A O 1
ATOM 702 N N . LEU A 1 89 ? 10.565 -19.381 0.881 1.00 87.81 89 LEU A N 1
ATOM 703 C CA . LEU A 1 89 ? 10.288 -19.717 -0.523 1.00 87.81 89 LEU A CA 1
ATOM 704 C C . LEU A 1 89 ? 10.966 -18.755 -1.506 1.00 87.81 89 LEU A C 1
ATOM 706 O O . LEU A 1 89 ? 11.029 -19.047 -2.695 1.00 87.81 89 LEU A O 1
ATOM 710 N N . LEU A 1 90 ? 11.476 -17.626 -1.008 1.00 89.06 90 LEU A N 1
ATOM 711 C CA . LEU A 1 90 ? 11.992 -16.500 -1.784 1.00 89.06 90 LEU A CA 1
ATOM 712 C C . LEU A 1 90 ? 10.953 -15.919 -2.759 1.00 89.06 90 LEU A C 1
ATOM 714 O O . LEU A 1 90 ? 11.293 -15.441 -3.840 1.00 89.06 90 LEU A O 1
ATOM 718 N N . THR A 1 91 ? 9.680 -15.933 -2.361 1.00 89.50 91 THR A N 1
ATOM 719 C CA . THR A 1 91 ? 8.545 -15.470 -3.170 1.00 89.50 91 THR A CA 1
ATOM 720 C C . THR A 1 91 ? 7.828 -14.296 -2.518 1.00 89.50 91 THR A C 1
ATOM 722 O O . THR A 1 91 ? 7.731 -14.213 -1.293 1.00 89.50 91 THR A O 1
ATOM 725 N N . MET A 1 92 ? 7.280 -13.409 -3.349 1.00 90.06 92 MET A N 1
ATOM 726 C CA . MET A 1 92 ? 6.277 -12.435 -2.928 1.00 90.06 92 MET A CA 1
ATOM 727 C C . MET A 1 92 ? 4.885 -13.020 -3.158 1.00 90.06 92 MET A C 1
ATOM 729 O O . MET A 1 92 ? 4.582 -13.506 -4.246 1.00 90.06 92 MET A O 1
ATOM 733 N N . GLU A 1 93 ? 4.052 -12.981 -2.129 1.00 89.94 93 GLU A N 1
ATOM 734 C CA . GLU A 1 93 ? 2.683 -13.487 -2.141 1.00 89.94 93 GLU A CA 1
ATOM 735 C C . GLU A 1 93 ? 1.718 -12.303 -2.058 1.00 89.94 93 GLU A C 1
ATOM 737 O O . GLU A 1 93 ? 1.912 -11.431 -1.216 1.00 89.94 93 GLU A O 1
ATOM 742 N N . ALA A 1 94 ? 0.673 -12.285 -2.888 1.00 89.75 94 ALA A N 1
ATOM 743 C CA . ALA A 1 94 ? -0.489 -11.420 -2.697 1.00 89.75 94 ALA A CA 1
ATOM 744 C C . ALA A 1 94 ? -1.624 -12.256 -2.097 1.00 89.75 94 ALA A C 1
ATOM 746 O O . ALA A 1 94 ? -2.016 -13.274 -2.669 1.00 89.75 94 ALA A O 1
ATOM 747 N N . ILE A 1 95 ? -2.119 -11.856 -0.930 1.00 88.88 95 ILE A N 1
ATOM 748 C CA . ILE A 1 95 ? -3.094 -12.622 -0.153 1.00 88.88 95 ILE A CA 1
ATOM 749 C C . ILE A 1 95 ? -4.358 -11.780 0.004 1.00 88.88 95 ILE A C 1
ATOM 751 O O . ILE A 1 95 ? -4.306 -10.670 0.532 1.00 88.88 95 ILE A O 1
ATOM 755 N N . ALA A 1 96 ? -5.490 -12.322 -0.446 1.00 88.19 96 ALA A N 1
ATOM 756 C CA . ALA A 1 96 ? -6.796 -11.694 -0.287 1.00 88.19 96 ALA A CA 1
ATOM 757 C C . ALA A 1 96 ? -7.220 -11.688 1.188 1.00 88.19 96 ALA A C 1
ATOM 759 O O . ALA A 1 96 ? -7.173 -12.724 1.862 1.00 88.19 96 ALA A O 1
ATOM 760 N N . TYR A 1 97 ? -7.666 -10.536 1.685 1.00 81.00 97 TYR A N 1
ATOM 761 C CA . TYR A 1 97 ? -8.140 -10.409 3.070 1.00 81.00 97 TYR A CA 1
ATOM 762 C C . TYR A 1 97 ? -9.664 -10.442 3.186 1.00 81.00 97 TYR A C 1
ATOM 764 O O . TYR A 1 97 ? -10.178 -10.895 4.202 1.00 81.00 97 TYR A O 1
ATOM 772 N N . ARG A 1 98 ? -10.367 -10.084 2.112 1.00 84.25 98 ARG A N 1
ATOM 773 C CA . ARG A 1 98 ? -11.820 -10.196 1.962 1.00 84.25 98 ARG A CA 1
ATOM 774 C C . ARG A 1 98 ? -12.169 -11.064 0.760 1.00 84.25 98 ARG A C 1
ATOM 776 O O . ARG A 1 98 ? -11.283 -11.541 0.046 1.00 84.25 98 ARG A O 1
ATOM 783 N N . ASP A 1 99 ? -13.452 -11.307 0.558 1.00 90.38 99 ASP A N 1
ATOM 784 C CA . ASP A 1 99 ? -13.915 -11.957 -0.660 1.00 90.38 99 ASP A CA 1
ATOM 785 C C . ASP A 1 99 ? -13.834 -10.974 -1.837 1.00 90.38 99 ASP A C 1
ATOM 787 O O . ASP A 1 99 ? -14.080 -9.774 -1.688 1.00 90.38 99 ASP A O 1
ATOM 791 N N . ILE A 1 100 ? -13.435 -11.496 -2.998 1.00 93.12 100 ILE A N 1
ATOM 792 C CA . ILE A 1 100 ? -13.187 -10.733 -4.224 1.00 93.12 100 ILE A CA 1
ATOM 793 C C . ILE A 1 100 ? -14.087 -11.315 -5.304 1.00 93.12 100 ILE A C 1
ATOM 795 O O . ILE A 1 100 ? -14.058 -12.523 -5.564 1.00 93.12 100 ILE A O 1
ATOM 799 N N . LYS A 1 101 ? -14.924 -10.475 -5.909 1.00 95.38 101 LYS A N 1
ATOM 800 C CA . LYS A 1 101 ? -15.879 -10.928 -6.924 1.00 95.38 101 LYS A CA 1
ATOM 801 C C . LYS A 1 101 ? -15.173 -11.188 -8.251 1.00 95.38 101 LYS A C 1
ATOM 803 O O . LYS A 1 101 ? -14.156 -10.581 -8.576 1.00 95.38 101 LYS A O 1
ATOM 808 N N . GLN A 1 102 ? -15.741 -12.073 -9.068 1.00 96.62 102 GLN A N 1
ATOM 809 C CA . GLN A 1 102 ? -15.254 -12.253 -10.434 1.00 96.62 102 GLN A CA 1
ATOM 810 C C . GLN A 1 102 ? -15.358 -10.929 -11.205 1.00 96.62 102 GLN A C 1
ATOM 812 O O . GLN A 1 102 ? -16.423 -10.317 -11.245 1.00 96.62 102 GLN A O 1
ATOM 817 N N . GLY A 1 103 ? -14.254 -10.513 -11.828 1.00 96.44 103 GLY A N 1
ATOM 818 C CA . GLY A 1 103 ? -14.161 -9.248 -12.562 1.00 96.44 103 GLY A CA 1
ATOM 819 C C . GLY A 1 103 ? -13.800 -8.036 -11.698 1.00 96.44 103 GLY A C 1
ATOM 820 O O . GLY A 1 103 ? -13.569 -6.968 -12.253 1.00 96.44 103 GLY A O 1
ATOM 821 N N . GLU A 1 104 ? -13.714 -8.192 -10.376 1.00 95.50 104 GLU A N 1
ATOM 822 C CA . GLU A 1 104 ? -13.154 -7.171 -9.494 1.00 95.50 104 GLU A CA 1
ATOM 823 C C . GLU A 1 104 ? -11.628 -7.116 -9.649 1.00 95.50 104 GLU A C 1
ATOM 825 O O . GLU A 1 104 ? -10.959 -8.149 -9.749 1.00 95.50 104 GLU A O 1
ATOM 830 N N . GLU A 1 105 ? -11.072 -5.907 -9.694 1.00 95.94 105 GLU A N 1
ATOM 831 C CA . GLU A 1 105 ? -9.630 -5.703 -9.776 1.00 95.94 105 GLU A CA 1
ATOM 832 C C . GLU A 1 105 ? -8.950 -6.071 -8.450 1.00 95.94 105 GLU A C 1
ATOM 834 O O . GLU A 1 105 ? -9.432 -5.738 -7.369 1.00 95.94 105 GLU A O 1
ATOM 839 N N . LEU A 1 106 ? -7.802 -6.748 -8.533 1.00 95.81 106 LEU A N 1
ATOM 840 C CA . LEU A 1 106 ? -6.949 -6.951 -7.367 1.00 95.81 106 LEU A CA 1
ATOM 841 C C . LEU A 1 106 ? -6.186 -5.661 -7.071 1.00 95.81 106 LEU A C 1
ATOM 843 O O . LEU A 1 106 ? -5.558 -5.103 -7.970 1.00 95.81 106 LEU A O 1
ATOM 847 N N . SER A 1 107 ? -6.159 -5.249 -5.808 1.00 95.94 107 SER A N 1
ATOM 848 C CA . SER A 1 107 ? -5.439 -4.053 -5.373 1.00 95.94 107 SER A CA 1
ATOM 849 C C . SER A 1 107 ? -4.656 -4.277 -4.081 1.00 95.94 107 SER A C 1
ATOM 851 O O . SER A 1 107 ? -4.999 -5.127 -3.254 1.00 95.94 107 SER A O 1
ATOM 853 N N . ILE A 1 108 ? -3.583 -3.506 -3.908 1.00 93.81 108 ILE A N 1
ATOM 854 C CA . ILE A 1 108 ? -2.774 -3.431 -2.683 1.00 93.81 108 ILE A CA 1
ATOM 855 C C . ILE A 1 108 ? -2.598 -1.972 -2.261 1.00 93.81 108 ILE A C 1
ATOM 857 O O . ILE A 1 108 ? -2.769 -1.053 -3.055 1.00 93.81 108 ILE A O 1
ATOM 861 N N . ALA A 1 109 ? -2.233 -1.716 -1.011 1.00 91.88 109 ALA A N 1
ATOM 862 C CA . ALA A 1 109 ? -1.902 -0.359 -0.594 1.00 91.88 109 ALA A CA 1
ATOM 863 C 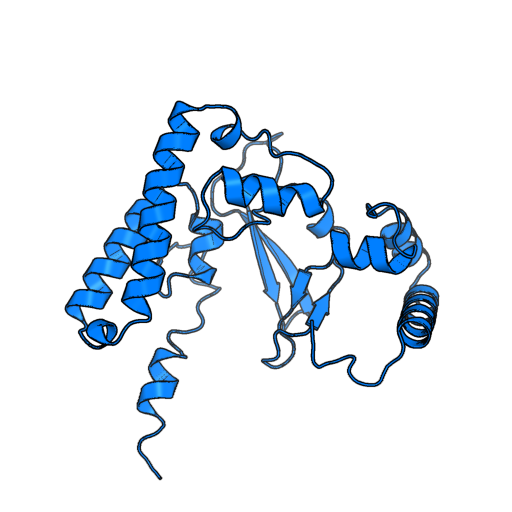C . ALA A 1 109 ? -0.399 -0.092 -0.758 1.00 91.88 109 ALA A C 1
ATOM 865 O O . ALA A 1 109 ? 0.433 -0.838 -0.245 1.00 91.88 109 ALA A O 1
ATOM 866 N N . TYR A 1 110 ? -0.048 0.989 -1.460 1.00 91.56 110 TYR A N 1
ATOM 867 C CA . TYR A 1 110 ? 1.335 1.475 -1.558 1.00 91.56 110 TYR A CA 1
ATOM 868 C C . TYR A 1 110 ? 1.685 2.417 -0.399 1.00 91.56 110 TYR A C 1
ATOM 870 O O . TYR A 1 110 ? 2.853 2.722 -0.161 1.00 91.56 110 TYR A O 1
ATOM 878 N N . THR A 1 111 ? 0.668 2.891 0.321 1.00 90.19 111 THR A N 1
ATOM 879 C CA . THR A 1 111 ? 0.793 3.825 1.435 1.00 90.19 111 THR A CA 1
ATOM 880 C C . THR A 1 111 ? 0.640 3.106 2.776 1.00 90.19 111 THR A C 1
ATOM 882 O O . THR A 1 111 ? -0.154 2.168 2.884 1.00 90.19 111 THR A O 1
ATOM 885 N N . PRO A 1 112 ? 1.315 3.587 3.831 1.00 86.38 112 PRO A N 1
ATOM 886 C CA . PRO A 1 112 ? 0.996 3.231 5.209 1.00 86.38 112 PRO A CA 1
ATOM 887 C C . PRO A 1 112 ? -0.483 3.448 5.551 1.00 86.38 112 PRO A C 1
ATOM 889 O O . PRO A 1 112 ? -1.161 4.300 4.972 1.00 86.38 112 PRO A O 1
ATOM 892 N N . LEU A 1 113 ? -0.978 2.701 6.537 1.00 86.50 113 LEU A N 1
ATOM 893 C CA . LEU A 1 113 ? -2.401 2.706 6.884 1.00 86.50 113 LEU A CA 1
ATOM 894 C C . LEU A 1 113 ? -2.831 3.967 7.659 1.00 86.50 113 LEU A C 1
ATOM 896 O O . LEU A 1 113 ? -3.999 4.340 7.628 1.00 86.50 113 LEU A O 1
ATOM 900 N N . ASN A 1 114 ? -1.883 4.667 8.281 1.00 88.31 114 ASN A N 1
ATOM 901 C CA . ASN A 1 114 ? -2.104 5.781 9.207 1.00 88.31 114 ASN A CA 1
ATOM 902 C C . ASN A 1 114 ? -2.000 7.186 8.577 1.00 88.31 114 ASN A C 1
ATOM 904 O O . ASN A 1 114 ? -1.827 8.161 9.305 1.00 88.31 114 ASN A O 1
ATOM 908 N N . LEU A 1 115 ? -2.033 7.296 7.246 1.00 92.88 115 LEU A N 1
ATOM 909 C CA . LEU A 1 115 ? -1.871 8.572 6.536 1.00 92.88 115 LEU A CA 1
ATOM 910 C C . LEU A 1 115 ? -3.201 9.161 6.080 1.00 92.88 115 LEU A C 1
ATOM 912 O O . LEU A 1 115 ? -4.073 8.424 5.619 1.00 92.88 115 LEU A O 1
ATOM 916 N N . GLN A 1 116 ? -3.322 10.484 6.146 1.00 97.44 116 GLN A N 1
ATOM 917 C CA . GLN A 1 116 ? -4.488 11.228 5.664 1.00 97.44 116 GLN A CA 1
ATOM 918 C C . GLN A 1 116 ? -4.466 11.373 4.137 1.00 97.44 116 GLN A C 1
ATOM 920 O O . GLN A 1 116 ? -3.476 11.051 3.484 1.00 97.44 116 GLN A O 1
ATOM 925 N N . THR A 1 117 ? -5.577 11.806 3.549 1.00 97.44 117 THR A N 1
ATOM 926 C CA . THR A 1 117 ? -5.794 11.782 2.099 1.00 97.44 117 THR A CA 1
ATOM 927 C C . THR A 1 117 ? -4.759 12.604 1.345 1.00 97.44 117 THR A C 1
ATOM 929 O O . THR A 1 117 ? -4.225 12.108 0.358 1.00 97.44 117 THR A O 1
ATOM 932 N N . GLU A 1 118 ? -4.426 13.798 1.835 1.00 96.88 118 GLU A N 1
ATOM 933 C CA . GLU A 1 118 ? -3.386 14.655 1.252 1.00 96.88 118 GLU A CA 1
ATOM 934 C C . GLU A 1 118 ? -2.022 13.943 1.222 1.00 96.88 118 GLU A C 1
ATOM 936 O O . GLU A 1 118 ? -1.465 13.729 0.147 1.00 96.88 118 GLU A O 1
ATOM 941 N N . ASP A 1 119 ? -1.562 13.426 2.368 1.00 96.62 119 ASP A N 1
ATOM 942 C CA . ASP A 1 119 ? -0.299 12.681 2.467 1.00 96.62 119 ASP A CA 1
ATOM 943 C C . ASP A 1 119 ? -0.274 11.436 1.563 1.00 96.62 119 ASP A C 1
ATOM 945 O O . ASP A 1 119 ? 0.752 11.096 0.962 1.00 96.62 119 ASP A O 1
ATOM 949 N N . ARG A 1 120 ? -1.404 10.716 1.466 1.00 96.19 120 ARG A N 1
ATOM 950 C CA . ARG 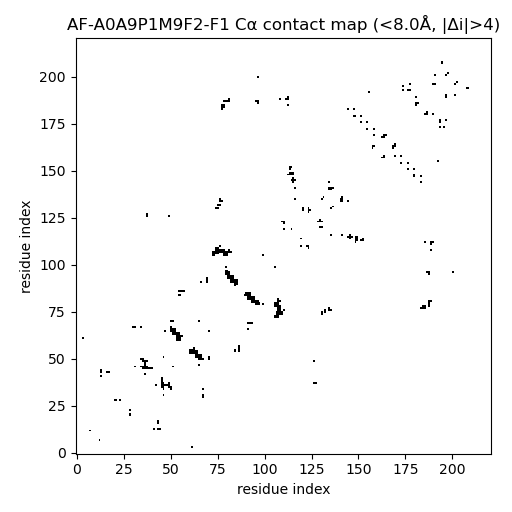A 1 120 ? -1.523 9.549 0.581 1.00 96.19 120 ARG A CA 1
ATOM 951 C C . ARG A 1 120 ? -1.382 9.969 -0.882 1.00 96.19 120 ARG A C 1
ATOM 953 O O . ARG A 1 120 ? -0.650 9.303 -1.610 1.00 96.19 120 ARG A O 1
ATOM 960 N N . GLN A 1 121 ? -2.028 11.055 -1.309 1.00 96.38 121 GLN A N 1
ATOM 961 C CA . GLN A 1 121 ? -1.913 11.563 -2.682 1.00 96.38 121 GLN A CA 1
ATOM 962 C C . GLN A 1 121 ? -0.477 11.989 -3.005 1.00 96.38 121 GLN A C 1
ATOM 964 O O . GLN A 1 121 ? 0.061 11.565 -4.027 1.00 96.38 121 GLN A O 1
ATOM 969 N N . ASP A 1 122 ? 0.177 12.722 -2.106 1.00 95.44 122 ASP A N 1
ATOM 970 C CA . ASP A 1 122 ? 1.563 13.171 -2.282 1.00 95.44 122 ASP A CA 1
ATOM 971 C C . ASP A 1 122 ? 2.545 12.002 -2.439 1.00 95.44 122 ASP A C 1
ATOM 973 O O . ASP A 1 122 ? 3.458 12.028 -3.270 1.00 95.44 122 ASP A O 1
ATOM 977 N N . ILE A 1 123 ? 2.360 10.930 -1.662 1.00 90.50 123 ILE A N 1
ATOM 978 C CA . ILE A 1 123 ? 3.173 9.717 -1.797 1.00 90.50 123 ILE A CA 1
ATOM 979 C C . ILE A 1 123 ? 2.883 9.014 -3.123 1.00 90.50 123 ILE A C 1
ATOM 981 O O . ILE A 1 123 ? 3.823 8.610 -3.810 1.00 90.50 123 ILE A O 1
ATOM 985 N N . ILE A 1 124 ? 1.610 8.864 -3.490 1.00 94.00 124 ILE A N 1
ATOM 986 C CA . ILE A 1 124 ? 1.193 8.148 -4.701 1.00 94.00 124 ILE A CA 1
ATOM 987 C C . ILE A 1 124 ? 1.669 8.843 -5.981 1.00 94.00 124 ILE A C 1
ATOM 989 O O . ILE A 1 124 ? 2.049 8.158 -6.933 1.00 94.00 124 ILE A O 1
ATOM 993 N N . GLN A 1 125 ? 1.807 10.170 -5.977 1.00 91.31 125 GLN A N 1
ATOM 994 C CA . GLN A 1 125 ? 2.389 10.912 -7.101 1.00 91.31 125 GLN A CA 1
ATOM 995 C C . GLN A 1 125 ? 3.808 10.458 -7.478 1.00 91.31 125 GLN A C 1
ATOM 997 O O . GLN A 1 125 ? 4.223 10.640 -8.623 1.00 91.31 125 GLN A O 1
ATOM 1002 N N . ARG A 1 126 ? 4.544 9.785 -6.580 1.00 85.56 126 ARG A N 1
ATOM 1003 C CA . ARG A 1 126 ? 5.853 9.176 -6.898 1.00 85.56 126 ARG A CA 1
ATOM 1004 C C . ARG A 1 126 ? 5.767 8.073 -7.955 1.00 85.56 126 ARG A C 1
ATOM 1006 O O . ARG A 1 126 ? 6.765 7.793 -8.612 1.00 85.56 126 ARG A O 1
ATOM 1013 N N . TRP A 1 127 ? 4.590 7.481 -8.138 1.00 89.94 127 TRP A N 1
ATOM 1014 C CA . TRP A 1 127 ? 4.293 6.529 -9.210 1.00 89.94 127 TRP A CA 1
ATOM 1015 C C . TRP A 1 127 ? 3.717 7.200 -10.465 1.00 89.94 127 TRP A C 1
ATOM 1017 O O . TRP A 1 127 ? 3.385 6.512 -11.428 1.00 89.94 127 TRP A O 1
ATOM 1027 N N . GLY A 1 128 ? 3.606 8.531 -10.482 1.00 90.25 128 GLY A N 1
ATOM 1028 C CA . GLY A 1 128 ? 3.165 9.298 -11.645 1.00 90.25 128 GLY A CA 1
ATOM 1029 C C . GLY A 1 128 ? 1.651 9.317 -11.867 1.00 90.25 128 GLY A C 1
ATOM 1030 O O . GLY A 1 128 ? 1.217 9.585 -12.986 1.00 90.25 128 GLY A O 1
ATOM 1031 N N . PHE A 1 129 ? 0.843 9.040 -10.838 1.00 93.88 129 PHE A N 1
ATOM 1032 C CA . PHE A 1 129 ? -0.619 9.132 -10.904 1.00 93.88 129 PHE A CA 1
ATOM 1033 C C . PHE A 1 129 ? -1.213 9.731 -9.622 1.00 93.88 129 PHE A C 1
ATOM 1035 O O . PHE A 1 129 ? -0.531 9.821 -8.606 1.00 93.88 129 PHE A O 1
ATOM 1042 N N . ASN A 1 130 ? -2.489 10.127 -9.679 1.00 96.06 130 ASN A N 1
ATOM 1043 C CA . ASN A 1 130 ? -3.290 10.501 -8.510 1.00 96.06 130 ASN A CA 1
ATOM 1044 C C . ASN A 1 130 ? -4.289 9.382 -8.210 1.00 96.06 130 ASN A C 1
ATOM 1046 O O . ASN A 1 130 ? -4.920 8.851 -9.129 1.00 96.06 130 ASN A O 1
ATOM 1050 N N . CYS A 1 131 ? -4.452 9.028 -6.937 1.00 97.44 131 CYS A N 1
ATOM 1051 C CA . CYS A 1 131 ? -5.390 7.983 -6.547 1.00 97.44 131 CYS A CA 1
ATOM 1052 C C . CYS A 1 131 ? -6.834 8.471 -6.732 1.00 97.44 131 CYS A C 1
ATOM 1054 O O . CYS A 1 131 ? -7.207 9.534 -6.239 1.00 97.44 131 CYS A O 1
ATOM 1056 N N . THR A 1 132 ? -7.647 7.674 -7.422 1.00 96.94 132 THR A N 1
ATOM 1057 C CA . THR A 1 132 ? -9.067 7.952 -7.708 1.00 96.94 132 THR A CA 1
ATOM 1058 C C . THR A 1 132 ? -9.976 6.828 -7.207 1.00 96.94 132 THR A C 1
ATOM 1060 O O . THR A 1 132 ? -11.077 6.629 -7.713 1.00 96.94 132 THR A O 1
ATOM 1063 N N . CYS A 1 133 ? -9.511 6.067 -6.209 1.00 97.00 133 CYS A N 1
ATOM 1064 C CA . CYS A 1 133 ? -10.342 5.069 -5.542 1.00 97.00 133 CYS A CA 1
ATOM 1065 C C . CYS A 1 133 ? -11.573 5.722 -4.897 1.00 97.00 133 CYS A C 1
ATOM 1067 O O . CYS A 1 133 ? -11.585 6.926 -4.622 1.00 97.00 133 CYS A O 1
ATOM 1069 N N . GLN A 1 134 ? -12.584 4.911 -4.579 1.00 95.56 134 GLN A N 1
ATOM 1070 C CA . GLN A 1 134 ? -13.834 5.385 -3.980 1.00 95.56 134 GLN A CA 1
ATOM 1071 C C . GLN A 1 134 ? -13.604 6.253 -2.734 1.00 95.56 134 GLN A C 1
ATOM 1073 O O . GLN A 1 134 ? -14.266 7.276 -2.574 1.00 95.56 134 GLN A O 1
ATOM 1078 N N . LEU A 1 135 ? -12.632 5.886 -1.889 1.00 96.44 135 LEU A N 1
ATOM 1079 C CA . LEU A 1 135 ? -12.289 6.659 -0.696 1.00 96.44 135 LEU A CA 1
ATOM 1080 C C . LEU A 1 135 ? -11.811 8.073 -1.049 1.00 96.44 135 LEU A C 1
ATOM 1082 O O . LEU A 1 135 ? -12.254 9.031 -0.426 1.00 96.44 135 LEU A O 1
ATOM 1086 N N . CYS A 1 136 ? -10.919 8.203 -2.034 1.00 96.81 136 CYS A N 1
ATOM 1087 C CA . CYS A 1 136 ? -10.321 9.481 -2.430 1.00 96.81 136 CYS A CA 1
ATOM 1088 C C . CYS A 1 136 ? -11.235 10.342 -3.310 1.00 96.81 136 CYS A C 1
ATOM 1090 O O . CYS A 1 136 ? -11.050 11.554 -3.368 1.00 96.81 136 CYS A O 1
ATOM 1092 N N . SER A 1 137 ? -12.192 9.738 -4.015 1.00 96.81 137 SER A N 1
ATOM 1093 C CA . SER A 1 137 ? -13.122 10.463 -4.888 1.00 96.81 137 SER A CA 1
ATOM 1094 C C . SER A 1 137 ? -14.364 10.994 -4.170 1.00 96.81 137 SER A C 1
ATOM 1096 O O . SER A 1 137 ? -15.048 11.853 -4.722 1.00 96.81 137 SER A O 1
ATOM 1098 N N . ASP A 1 138 ? -14.649 10.525 -2.955 1.00 97.81 138 ASP A N 1
ATOM 1099 C CA . ASP A 1 138 ? -15.762 10.999 -2.130 1.00 97.81 138 ASP A CA 1
ATOM 1100 C C . ASP A 1 138 ? -15.239 11.869 -0.966 1.00 97.81 138 ASP A C 1
ATOM 1102 O O . ASP A 1 138 ? -14.585 11.351 -0.053 1.00 97.81 138 ASP A O 1
ATOM 1106 N N . PRO A 1 139 ? -15.535 13.186 -0.948 1.00 96.44 139 PRO A N 1
ATOM 1107 C CA . PRO A 1 139 ? -15.075 14.087 0.108 1.00 96.44 139 PRO A CA 1
ATOM 1108 C C . PRO A 1 139 ? -15.569 13.724 1.514 1.00 96.44 139 PRO A C 1
ATOM 1110 O O . PRO A 1 139 ? -14.850 13.945 2.490 1.00 96.44 139 PRO A O 1
ATOM 1113 N N . ALA A 1 140 ? -16.781 13.177 1.645 1.00 96.88 140 ALA A N 1
ATOM 1114 C CA . ALA A 1 140 ? -17.337 12.803 2.940 1.00 96.88 140 ALA A CA 1
ATOM 1115 C C . ALA A 1 140 ? -16.651 11.542 3.483 1.00 96.88 140 ALA A C 1
ATOM 1117 O O . ALA A 1 140 ? -16.279 11.507 4.662 1.00 96.88 140 ALA A O 1
ATOM 1118 N N . LEU A 1 141 ? -16.419 10.543 2.620 1.00 96.44 141 LEU A N 1
ATOM 1119 C CA . LEU A 1 141 ? -15.642 9.353 2.979 1.00 96.44 141 LEU A CA 1
ATOM 1120 C C . LEU A 1 141 ? -14.190 9.714 3.300 1.00 96.44 141 LEU A C 1
ATOM 1122 O O . LEU A 1 141 ? -13.688 9.286 4.338 1.00 96.44 141 LEU A O 1
ATOM 1126 N N . SER A 1 142 ? -13.543 10.547 2.478 1.00 97.06 142 SER A N 1
ATOM 1127 C CA . SER A 1 142 ? -12.185 11.054 2.730 1.00 97.06 142 SER A CA 1
ATOM 1128 C C . SER A 1 142 ? -12.085 11.733 4.096 1.00 97.06 142 SER A C 1
ATOM 1130 O O . SER A 1 142 ? -11.253 11.346 4.911 1.00 97.06 142 SER A O 1
ATOM 1132 N N . ALA A 1 143 ? -12.983 12.676 4.404 1.00 97.69 143 ALA A N 1
ATOM 1133 C CA . ALA A 1 143 ? -12.961 13.392 5.679 1.00 97.69 143 ALA A CA 1
ATOM 1134 C C . ALA A 1 143 ? -13.193 12.472 6.891 1.00 97.69 143 ALA A C 1
ATOM 1136 O O . ALA A 1 143 ? -12.632 12.705 7.963 1.00 97.69 143 ALA A O 1
ATOM 1137 N N . SER A 1 144 ? -14.032 11.440 6.752 1.00 97.62 144 SER A N 1
ATOM 1138 C CA . SER A 1 144 ? -14.220 10.442 7.810 1.00 97.62 144 SER A CA 1
ATOM 1139 C C . SER A 1 144 ? -13.000 9.543 7.979 1.00 97.62 144 SER A C 1
ATOM 1141 O O . SER A 1 144 ? -12.558 9.333 9.108 1.00 97.62 144 SER A O 1
ATOM 1143 N N . SER A 1 145 ? -12.425 9.077 6.870 1.00 97.75 145 SER A N 1
ATOM 1144 C CA . SER A 1 145 ? -11.218 8.251 6.876 1.00 97.75 145 SER A CA 1
ATOM 1145 C C . SER A 1 145 ? -10.027 8.991 7.462 1.00 97.75 145 SER A C 1
ATOM 1147 O O . SER A 1 145 ? -9.277 8.422 8.249 1.00 97.75 145 SER A O 1
ATO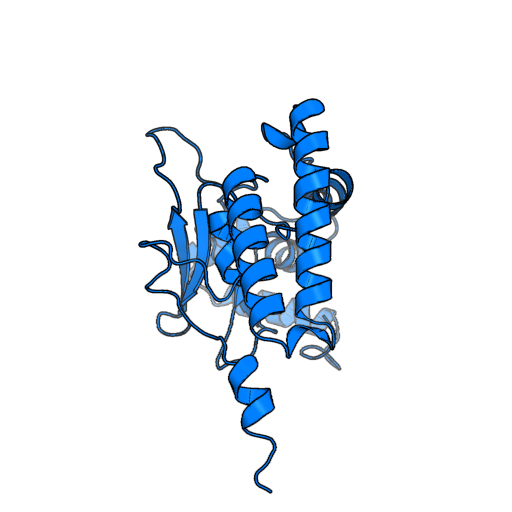M 1149 N N . ASP A 1 146 ? -9.883 10.282 7.171 1.00 98.31 146 ASP A N 1
ATOM 1150 C CA . ASP A 1 146 ? -8.776 11.080 7.689 1.00 98.31 146 ASP A CA 1
ATOM 1151 C C . ASP A 1 146 ? -8.825 11.206 9.214 1.00 98.31 146 ASP A C 1
ATOM 1153 O O . ASP A 1 146 ? -7.790 11.055 9.861 1.00 98.31 146 ASP A O 1
ATOM 1157 N N . ARG A 1 147 ? -10.017 11.347 9.814 1.00 98.31 147 ARG A N 1
ATOM 1158 C CA . ARG A 1 147 ? -10.173 11.302 11.281 1.00 98.31 147 ARG A CA 1
ATOM 1159 C C . ARG A 1 147 ? -9.761 9.947 11.856 1.00 98.31 147 ARG A C 1
ATOM 1161 O O . ARG A 1 147 ? -9.014 9.896 12.834 1.00 98.31 147 ARG A O 1
ATOM 1168 N N . ASN A 1 148 ? -10.206 8.855 11.238 1.00 97.44 148 ASN A N 1
ATOM 1169 C CA . ASN A 1 148 ? -9.885 7.502 11.693 1.00 97.44 148 ASN A CA 1
ATOM 1170 C C . ASN A 1 148 ? -8.382 7.215 11.575 1.00 97.44 148 ASN A C 1
ATOM 1172 O O . ASN A 1 148 ? -7.749 6.768 12.531 1.00 97.44 148 ASN A O 1
ATOM 1176 N N . ARG A 1 149 ? -7.770 7.550 10.438 1.00 95.88 149 ARG A N 1
ATOM 1177 C CA . ARG A 1 149 ? -6.334 7.358 10.189 1.00 95.88 149 ARG A CA 1
ATOM 1178 C C . ARG A 1 149 ? -5.460 8.274 11.042 1.00 95.88 149 ARG A C 1
ATOM 1180 O O . ARG A 1 149 ? -4.398 7.845 11.492 1.00 95.88 149 ARG A O 1
ATOM 1187 N N . GLN A 1 150 ? -5.924 9.485 11.348 1.00 97.38 150 GLN A N 1
ATOM 1188 C CA . GLN A 1 150 ? -5.283 10.351 12.336 1.00 97.38 150 GLN A CA 1
ATOM 1189 C C . GLN A 1 150 ? -5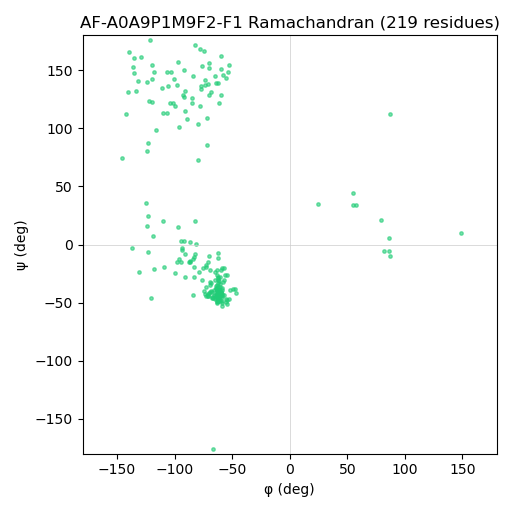.309 9.708 13.729 1.00 97.38 150 GLN A C 1
ATOM 1191 O O . GLN A 1 150 ? -4.290 9.716 14.426 1.00 97.38 150 GLN A O 1
ATOM 1196 N N . ARG A 1 151 ? -6.432 9.096 14.132 1.00 96.25 151 ARG A N 1
ATOM 1197 C CA . ARG A 1 151 ? -6.503 8.387 15.415 1.00 96.25 151 ARG A CA 1
ATOM 1198 C C . ARG A 1 151 ? -5.578 7.175 15.447 1.00 96.25 151 ARG A C 1
ATOM 1200 O O . ARG A 1 151 ? -4.838 7.020 16.416 1.00 96.25 151 ARG A O 1
ATOM 1207 N N . ILE A 1 152 ? -5.540 6.390 14.374 1.00 90.75 152 ILE A N 1
ATOM 1208 C CA . ILE A 1 152 ? -4.580 5.295 14.188 1.00 90.75 152 ILE A CA 1
ATOM 1209 C C . ILE A 1 152 ? -3.138 5.789 14.393 1.00 90.75 152 ILE A C 1
ATOM 1211 O O . ILE A 1 152 ? -2.367 5.161 15.118 1.00 90.75 152 ILE A O 1
ATOM 1215 N N . ALA A 1 153 ? -2.754 6.921 13.791 1.00 88.25 153 ALA A N 1
ATOM 1216 C CA . ALA A 1 153 ? -1.420 7.499 13.980 1.00 88.25 153 ALA A CA 1
ATOM 1217 C C . ALA A 1 153 ? -1.146 7.872 15.453 1.00 88.25 153 ALA A C 1
ATOM 1219 O O . ALA A 1 153 ? -0.040 7.652 15.962 1.00 88.25 153 ALA A O 1
ATOM 1220 N N . GLY A 1 154 ? -2.163 8.382 16.155 1.00 90.44 154 GLY A N 1
ATOM 1221 C CA . GLY A 1 154 ? -2.121 8.627 17.598 1.00 90.44 154 GLY A CA 1
ATOM 1222 C C . GLY A 1 154 ? -1.888 7.345 18.401 1.00 90.44 154 GLY A C 1
ATOM 1223 O O . GLY A 1 154 ? -0.964 7.295 19.209 1.00 90.44 154 GLY A O 1
ATOM 1224 N N . ILE A 1 155 ? -2.638 6.279 18.105 1.00 87.44 155 ILE A N 1
ATOM 1225 C CA . ILE A 1 155 ? -2.489 4.971 18.760 1.00 87.44 155 ILE A CA 1
ATOM 1226 C C . ILE A 1 155 ? -1.081 4.406 18.554 1.00 87.44 155 ILE A C 1
ATOM 1228 O O . ILE A 1 155 ? -0.460 3.947 19.511 1.00 87.44 155 ILE A O 1
ATOM 1232 N N . ILE A 1 156 ? -0.541 4.476 17.331 1.00 83.31 156 ILE A N 1
ATOM 1233 C CA . ILE A 1 156 ? 0.831 4.032 17.038 1.00 83.31 156 ILE A CA 1
ATOM 1234 C C . ILE A 1 156 ? 1.840 4.818 17.888 1.00 83.31 156 ILE A C 1
ATOM 1236 O O . ILE A 1 156 ? 2.773 4.231 18.438 1.00 83.31 156 ILE A O 1
ATOM 1240 N N . THR A 1 157 ? 1.661 6.132 18.024 1.00 84.50 157 THR A N 1
ATOM 1241 C CA . THR A 1 157 ? 2.525 6.974 18.867 1.00 84.50 157 THR A CA 1
ATOM 1242 C C . THR A 1 157 ? 2.435 6.576 20.342 1.00 84.50 157 THR A C 1
ATOM 1244 O O . THR A 1 157 ? 3.461 6.349 20.985 1.00 84.50 157 THR A O 1
ATOM 1247 N N . GLU A 1 158 ? 1.221 6.430 20.875 1.00 83.69 158 GLU A N 1
ATOM 1248 C CA . GLU A 1 158 ? 0.972 6.064 22.274 1.00 83.69 158 GLU A CA 1
ATOM 1249 C C . GLU A 1 158 ? 1.517 4.672 22.618 1.00 83.69 158 GLU A C 1
ATOM 1251 O O . GLU A 1 158 ? 2.174 4.494 23.647 1.00 83.69 158 GLU A O 1
ATOM 1256 N N . ALA A 1 159 ? 1.325 3.696 21.727 1.00 79.38 159 ALA A N 1
ATOM 1257 C CA . ALA A 1 159 ? 1.815 2.330 21.897 1.00 79.38 159 ALA A CA 1
ATOM 1258 C C . ALA A 1 159 ? 3.351 2.236 21.901 1.00 79.38 159 ALA A C 1
ATOM 1260 O O . ALA A 1 159 ? 3.905 1.299 22.473 1.00 79.38 159 ALA A O 1
ATOM 1261 N N . ASN A 1 160 ? 4.048 3.207 21.304 1.00 75.44 160 ASN A N 1
ATOM 1262 C CA . ASN A 1 160 ? 5.510 3.311 21.351 1.00 75.44 160 ASN A CA 1
ATOM 1263 C C . ASN A 1 160 ? 6.017 4.208 22.500 1.00 75.44 160 ASN A C 1
ATOM 1265 O O . ASN A 1 160 ? 7.226 4.320 22.709 1.00 75.44 160 ASN A O 1
ATOM 1269 N N . GLY A 1 161 ? 5.114 4.847 23.250 1.00 75.00 161 GLY A N 1
ATOM 1270 C CA . GLY A 1 161 ? 5.445 5.740 24.357 1.00 75.00 161 GLY A CA 1
ATOM 1271 C C . GLY A 1 161 ? 5.737 5.013 25.680 1.00 75.00 161 GLY A C 1
ATOM 1272 O O . GLY A 1 161 ? 5.501 3.812 25.808 1.00 75.00 161 GLY A O 1
ATOM 1273 N N . PRO A 1 162 ? 6.212 5.719 26.724 1.00 72.88 162 PRO A N 1
ATOM 1274 C CA . PRO A 1 162 ? 6.562 5.116 28.018 1.00 72.88 162 PRO A CA 1
ATOM 1275 C C . PRO A 1 162 ? 5.385 4.450 28.752 1.00 72.88 162 PRO A C 1
ATOM 1277 O O . PRO A 1 162 ? 5.589 3.471 29.471 1.00 72.88 162 PRO A O 1
ATOM 1280 N N . GLN A 1 163 ? 4.165 4.967 28.556 1.00 67.19 163 GLN A N 1
ATOM 1281 C CA . GLN A 1 163 ? 2.922 4.471 29.169 1.00 67.19 163 GLN A CA 1
ATOM 1282 C C . GLN A 1 163 ? 2.468 3.114 28.600 1.00 67.19 163 GLN A C 1
ATOM 1284 O O . GLN A 1 163 ? 1.696 2.404 29.237 1.00 67.19 163 GLN A O 1
ATOM 1289 N N . SER A 1 164 ? 3.019 2.688 27.457 1.00 64.56 164 SER A N 1
ATOM 1290 C CA . SER A 1 164 ? 2.772 1.369 26.851 1.00 64.56 164 SER A CA 1
ATOM 1291 C C . SER A 1 164 ? 3.211 0.181 27.719 1.00 64.56 164 SER A C 1
ATOM 1293 O O . SER A 1 164 ? 2.946 -0.969 27.390 1.00 64.56 164 SER A O 1
ATOM 1295 N N . ARG A 1 165 ? 3.902 0.419 28.839 1.00 68.25 165 ARG A N 1
ATOM 1296 C CA . ARG A 1 165 ? 4.310 -0.641 29.775 1.00 68.25 165 ARG A CA 1
ATOM 1297 C C . ARG A 1 165 ? 3.141 -1.194 30.588 1.00 68.25 165 ARG A C 1
ATOM 1299 O O . ARG A 1 165 ? 3.260 -2.279 31.156 1.00 68.25 165 ARG A O 1
ATOM 1306 N N . GLU A 1 166 ? 2.029 -0.470 30.640 1.00 79.38 166 GLU A N 1
ATOM 1307 C CA . GLU A 1 166 ? 0.816 -0.900 31.323 1.00 79.38 166 GLU A CA 1
ATOM 1308 C C . GLU A 1 166 ? -0.035 -1.776 30.401 1.00 79.38 166 GLU A C 1
ATOM 1310 O O . GLU A 1 166 ? -0.463 -1.370 29.319 1.00 79.38 166 GLU A O 1
ATOM 1315 N N . ARG A 1 167 ? -0.302 -3.010 30.844 1.00 76.94 167 ARG A N 1
ATOM 1316 C CA . ARG A 1 167 ? -1.049 -4.001 30.057 1.00 76.94 167 ARG A CA 1
ATOM 1317 C C . ARG A 1 167 ? -2.454 -3.520 29.687 1.00 76.94 167 ARG A C 1
ATOM 1319 O O . ARG A 1 167 ? -2.919 -3.816 28.593 1.00 76.94 167 ARG A O 1
ATOM 1326 N N . GLU A 1 168 ? -3.115 -2.807 30.592 1.00 79.94 168 GLU A N 1
ATOM 1327 C CA . GLU A 1 168 ? -4.470 -2.287 30.387 1.00 79.94 168 GLU A CA 1
ATOM 1328 C C . GLU A 1 168 ? -4.505 -1.194 29.311 1.00 79.94 168 GLU A C 1
ATOM 1330 O O . GLU A 1 168 ? -5.357 -1.228 28.424 1.00 79.94 168 GLU A O 1
ATOM 1335 N N . VAL A 1 169 ? -3.512 -0.297 29.311 1.00 78.50 169 VAL A N 1
ATOM 1336 C CA . VAL A 1 169 ? -3.343 0.724 28.268 1.00 78.50 169 VAL A CA 1
ATOM 1337 C C . VAL A 1 169 ? -3.147 0.064 26.905 1.00 78.50 169 VAL A C 1
ATOM 1339 O O . VAL A 1 169 ? -3.851 0.407 25.957 1.00 78.50 169 VAL A O 1
ATOM 1342 N N . LEU A 1 170 ? -2.252 -0.925 26.807 1.00 76.50 170 LEU A N 1
ATOM 1343 C CA . LEU A 1 170 ? -2.026 -1.657 25.557 1.00 76.50 170 LEU A CA 1
ATOM 1344 C C . LEU A 1 170 ? -3.260 -2.417 25.072 1.00 76.50 170 LEU A C 1
ATOM 1346 O O . LEU A 1 170 ? -3.512 -2.441 23.869 1.00 76.50 170 LEU A O 1
ATOM 1350 N N . ALA A 1 171 ? -4.013 -3.043 25.978 1.00 79.38 171 ALA A N 1
ATOM 1351 C CA . ALA A 1 171 ? -5.233 -3.761 25.622 1.00 79.38 171 ALA A CA 1
ATOM 1352 C C . ALA A 1 171 ? -6.268 -2.803 25.019 1.00 79.38 171 ALA A C 1
ATOM 1354 O O . ALA A 1 171 ? -6.752 -3.050 23.919 1.00 79.38 171 ALA A O 1
ATOM 1355 N N . ARG A 1 172 ? -6.520 -1.666 25.679 1.00 86.06 172 ARG A N 1
ATOM 1356 C CA . ARG A 1 172 ? -7.441 -0.633 25.188 1.00 86.06 172 ARG A CA 1
ATOM 1357 C C . ARG A 1 172 ? -7.026 -0.088 23.819 1.00 86.06 172 ARG A C 1
ATOM 1359 O O . ARG A 1 172 ? -7.852 -0.034 22.917 1.00 86.06 172 ARG A O 1
ATOM 1366 N N . LEU A 1 173 ? -5.750 0.269 23.654 1.00 83.88 173 LEU A N 1
ATOM 1367 C CA . LEU A 1 173 ? -5.217 0.762 22.378 1.00 83.88 173 LEU A CA 1
ATOM 1368 C C . LEU A 1 173 ? -5.318 -0.288 21.264 1.00 83.88 173 LEU A C 1
ATOM 1370 O O . LEU A 1 173 ? -5.566 0.056 20.113 1.00 83.88 173 LEU A O 1
ATOM 1374 N N . SER A 1 174 ? -5.125 -1.567 21.598 1.00 82.25 174 SER A N 1
ATOM 1375 C CA . SER A 1 174 ? -5.224 -2.661 20.628 1.00 82.25 174 SER A CA 1
ATOM 1376 C C . SER A 1 174 ? -6.657 -2.880 20.151 1.00 82.25 174 SER A C 1
ATOM 1378 O O . SER A 1 174 ? -6.851 -3.105 18.961 1.00 82.25 174 SER A O 1
ATOM 1380 N N . GLU A 1 175 ? -7.646 -2.813 21.046 1.00 83.88 175 GLU A N 1
ATOM 1381 C CA . GLU A 1 175 ? -9.060 -2.932 20.664 1.00 83.88 175 GLU A CA 1
ATOM 1382 C C . GLU A 1 175 ? -9.513 -1.737 19.820 1.00 83.88 175 GLU A C 1
ATOM 1384 O O . GLU A 1 175 ? -10.050 -1.932 18.734 1.00 83.88 175 GLU A O 1
ATOM 1389 N N . GLU A 1 176 ? -9.173 -0.510 20.223 1.00 89.38 176 GLU A N 1
ATOM 1390 C CA . GLU A 1 176 ? -9.495 0.686 19.434 1.00 89.38 176 GLU A CA 1
ATOM 1391 C C . GLU A 1 176 ? -8.854 0.644 18.033 1.00 89.38 176 GLU A C 1
ATOM 1393 O O . GLU A 1 176 ? -9.480 0.979 17.029 1.00 89.38 176 GLU A O 1
ATOM 1398 N N . MET A 1 177 ? -7.605 0.176 17.936 1.00 86.56 177 MET A N 1
ATOM 1399 C CA . MET A 1 177 ? -6.923 0.002 16.653 1.00 86.56 177 MET A CA 1
ATOM 1400 C C . MET A 1 177 ? -7.621 -1.027 15.759 1.00 86.56 177 MET A C 1
ATOM 1402 O O . MET A 1 177 ? -7.694 -0.813 14.552 1.00 86.56 177 MET A O 1
ATOM 1406 N N . LYS A 1 178 ? -8.119 -2.137 16.322 1.00 85.12 178 LYS A N 1
ATOM 1407 C CA . LYS A 1 178 ? -8.871 -3.149 15.562 1.00 85.12 178 LYS A CA 1
ATOM 1408 C C . LYS A 1 178 ? -10.148 -2.555 14.978 1.00 85.12 178 LYS A C 1
ATOM 1410 O O . LYS A 1 178 ? -10.361 -2.695 13.780 1.00 85.12 178 LYS A O 1
ATOM 1415 N N . GLU A 1 179 ? -10.930 -1.852 15.796 1.00 89.31 179 GLU A N 1
ATOM 1416 C CA . GLU A 1 179 ? -12.185 -1.219 15.371 1.00 89.31 179 GLU A CA 1
ATOM 1417 C C . GLU A 1 179 ? -11.955 -0.209 14.239 1.00 89.31 179 GLU A C 1
ATOM 1419 O O . GLU A 1 179 ? -12.666 -0.217 13.235 1.00 89.31 179 GLU A O 1
ATOM 1424 N N . LEU A 1 180 ? -10.924 0.635 14.357 1.00 91.44 180 LEU A N 1
ATOM 1425 C CA . LEU A 1 180 ? -10.587 1.618 13.324 1.00 91.44 180 LEU A CA 1
ATOM 1426 C C . LEU A 1 180 ? -10.074 0.967 12.037 1.00 91.44 180 LEU A C 1
ATOM 1428 O O . LEU A 1 180 ? -10.404 1.420 10.945 1.00 91.44 180 LEU A O 1
ATOM 1432 N N . VAL A 1 181 ? -9.257 -0.081 12.153 1.00 88.56 181 VAL A N 1
ATOM 1433 C CA . VAL A 1 181 ? -8.761 -0.844 11.001 1.00 88.56 181 VAL A CA 1
ATOM 1434 C C . VAL A 1 181 ? -9.913 -1.508 10.250 1.00 88.56 181 VAL A C 1
ATOM 1436 O O . VAL A 1 181 ? -9.910 -1.465 9.023 1.00 88.56 181 VAL A O 1
ATOM 1439 N N . GLU A 1 182 ? -10.876 -2.089 10.965 1.00 89.00 182 GLU A N 1
ATOM 1440 C CA . GLU A 1 182 ? -12.062 -2.720 10.377 1.00 89.00 182 GLU A CA 1
ATOM 1441 C C . GLU A 1 182 ? -12.968 -1.681 9.706 1.00 89.00 182 GLU A C 1
ATOM 1443 O O . GLU A 1 182 ? -13.342 -1.832 8.544 1.00 89.00 182 GLU A O 1
ATOM 1448 N N . ALA A 1 183 ? -13.236 -0.557 10.378 1.00 91.31 183 ALA A N 1
ATOM 1449 C CA . ALA A 1 183 ? -14.022 0.543 9.812 1.00 91.31 183 ALA A CA 1
ATOM 1450 C C . ALA A 1 183 ? -13.395 1.155 8.542 1.00 91.31 183 ALA A C 1
ATOM 1452 O O . ALA A 1 183 ? -14.102 1.696 7.686 1.00 91.31 183 ALA A O 1
ATOM 1453 N N . GLU A 1 184 ? -12.068 1.084 8.418 1.00 92.19 184 GLU A N 1
ATOM 1454 C CA . GLU A 1 184 ? -11.331 1.552 7.247 1.00 92.19 184 GLU A CA 1
ATOM 1455 C C . GLU A 1 184 ? -11.061 0.473 6.195 1.00 92.19 184 GLU A C 1
ATOM 1457 O O . GLU A 1 184 ? -10.503 0.807 5.148 1.00 92.19 184 GLU A O 1
ATOM 1462 N N . GLU A 1 185 ? -11.455 -0.779 6.439 1.00 90.12 185 GLU A N 1
ATOM 1463 C CA . GLU A 1 185 ? -11.159 -1.935 5.583 1.00 90.12 185 GLU A CA 1
ATOM 1464 C C . GLU A 1 185 ? -9.641 -2.097 5.341 1.00 90.12 185 GLU A C 1
ATOM 1466 O O . GLU A 1 185 ? -9.180 -2.293 4.214 1.00 90.12 185 GLU A O 1
ATOM 1471 N N . LEU A 1 186 ? -8.829 -1.953 6.395 1.00 86.25 186 LEU A N 1
ATOM 1472 C CA . LEU A 1 186 ? -7.357 -1.978 6.347 1.00 86.25 186 LEU A CA 1
ATOM 1473 C C . LEU A 1 186 ? -6.744 -3.223 6.993 1.00 86.25 186 LEU A C 1
ATOM 1475 O O . LEU A 1 186 ? -5.559 -3.226 7.337 1.00 86.25 186 LEU A O 1
ATOM 1479 N N . GLU A 1 187 ? -7.502 -4.301 7.157 1.00 78.56 187 GLU A N 1
ATOM 1480 C CA . GLU A 1 187 ? -7.043 -5.550 7.778 1.00 78.56 187 GLU A CA 1
ATOM 1481 C C . GLU A 1 187 ? -5.837 -6.140 7.038 1.00 78.56 187 GLU A C 1
ATOM 1483 O O . GLU A 1 187 ? -4.926 -6.696 7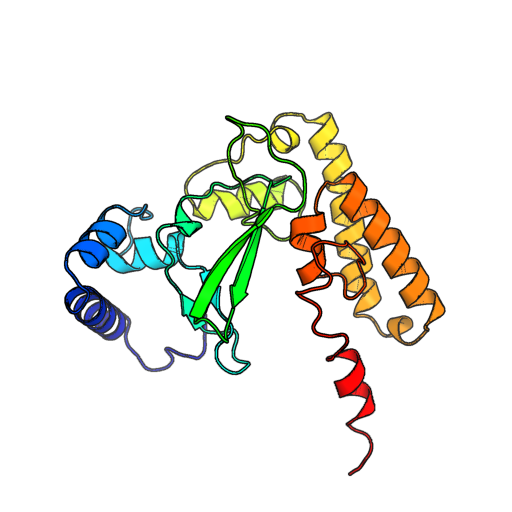.656 1.00 78.56 187 GLU A O 1
ATOM 1488 N N . SER A 1 188 ? -5.790 -5.936 5.718 1.00 72.12 188 SER A N 1
ATOM 1489 C CA . SER A 1 188 ? -4.631 -6.193 4.852 1.00 72.12 188 SER A CA 1
ATOM 1490 C C . SER A 1 188 ? -3.327 -5.588 5.379 1.00 72.12 188 SER A C 1
ATOM 1492 O O . SER A 1 188 ? -2.262 -6.194 5.270 1.00 72.12 188 SER A O 1
ATOM 1494 N N . LEU A 1 189 ? -3.393 -4.394 5.959 1.00 72.12 189 LEU A N 1
ATOM 1495 C CA . LEU A 1 189 ? -2.245 -3.648 6.464 1.00 72.12 189 LEU A CA 1
ATOM 1496 C C . LEU A 1 189 ? -2.046 -3.814 7.967 1.00 72.12 189 LEU A C 1
ATOM 1498 O O . LEU A 1 189 ? -0.970 -3.509 8.482 1.00 72.12 189 LEU A O 1
ATOM 1502 N N . ALA A 1 190 ? -3.052 -4.322 8.673 1.00 64.19 190 ALA A N 1
ATOM 1503 C CA . ALA A 1 190 ? -3.037 -4.425 10.121 1.00 64.19 190 ALA A CA 1
ATOM 1504 C C . ALA A 1 190 ? -1.923 -5.339 10.637 1.00 64.19 190 ALA A C 1
ATOM 1506 O O . ALA A 1 190 ? -1.318 -5.033 11.658 1.00 64.19 190 ALA A O 1
ATOM 1507 N N . GLY A 1 191 ? -1.560 -6.395 9.899 1.00 58.16 191 GLY A N 1
ATOM 1508 C CA . GLY A 1 191 ? -0.429 -7.266 10.250 1.00 58.16 191 GLY A CA 1
ATOM 1509 C C . GLY A 1 191 ? 0.921 -6.537 10.357 1.00 58.16 191 GLY A C 1
ATOM 1510 O O . GLY A 1 191 ? 1.825 -7.023 11.033 1.00 58.16 191 GLY A O 1
ATOM 1511 N N . THR A 1 192 ? 1.048 -5.356 9.744 1.00 54.78 192 THR A N 1
ATOM 1512 C CA . THR A 1 192 ? 2.257 -4.519 9.781 1.00 54.78 192 THR A CA 1
ATOM 1513 C C . THR A 1 192 ? 2.332 -3.639 11.042 1.00 54.78 192 THR A C 1
ATOM 1515 O O . THR A 1 192 ? 3.420 -3.198 11.407 1.00 54.78 192 THR A O 1
ATOM 1518 N N . TYR A 1 193 ? 1.209 -3.401 11.737 1.00 47.44 193 TYR A N 1
ATOM 1519 C CA . TYR A 1 193 ? 1.117 -2.425 12.842 1.00 47.44 193 TYR A CA 1
ATOM 1520 C C . TYR A 1 193 ? 0.468 -2.967 14.119 1.00 47.44 193 TYR A C 1
ATOM 1522 O O . TYR A 1 193 ? 0.725 -2.451 15.204 1.00 47.44 193 TYR A O 1
ATOM 1530 N N . VAL A 1 194 ? -0.348 -4.012 14.013 1.00 41.31 194 VAL A N 1
ATOM 1531 C CA . VAL A 1 194 ? -1.102 -4.601 15.116 1.00 41.31 194 VAL A CA 1
ATOM 1532 C C . VAL A 1 194 ? -0.616 -6.018 15.326 1.00 41.31 194 VAL A C 1
ATOM 1534 O O . VAL A 1 194 ? -1.028 -6.975 14.668 1.00 41.31 194 VAL A O 1
ATOM 1537 N N . SER A 1 195 ? 0.265 -6.177 16.302 1.00 41.22 195 SER A N 1
ATOM 1538 C CA . SER A 1 195 ? 0.541 -7.489 16.851 1.00 41.22 195 SER A CA 1
ATOM 1539 C C . SER A 1 195 ? -0.666 -7.930 17.692 1.00 41.22 195 SER A C 1
ATOM 1541 O O . SER A 1 195 ? -0.695 -7.674 18.892 1.00 41.22 195 SER A O 1
ATOM 1543 N N . GLY A 1 196 ? -1.685 -8.529 17.063 1.00 35.72 196 GLY A N 1
ATOM 1544 C CA . GLY A 1 196 ? -2.887 -8.997 17.773 1.00 35.72 196 GLY A CA 1
ATOM 1545 C C . GLY A 1 196 ? -4.221 -8.982 17.015 1.00 35.72 196 GLY A C 1
ATOM 1546 O O . GLY A 1 196 ? -5.250 -9.180 17.656 1.00 35.72 196 GLY A O 1
ATOM 1547 N N . VAL A 1 197 ? -4.251 -8.746 15.695 1.00 36.22 197 VAL A N 1
ATOM 1548 C CA . VAL A 1 197 ? -5.474 -8.968 14.896 1.00 36.22 197 VAL A CA 1
ATOM 1549 C C . VAL A 1 197 ? -5.593 -10.459 14.587 1.00 36.22 197 VAL A C 1
ATOM 1551 O O . VAL A 1 197 ? -4.889 -10.995 13.729 1.00 36.22 197 VAL A O 1
ATOM 1554 N N . ASP A 1 198 ? -6.485 -11.130 15.308 1.00 35.84 198 ASP A N 1
ATOM 1555 C CA . ASP A 1 198 ? -6.844 -12.531 15.098 1.00 35.84 198 ASP A CA 1
ATOM 1556 C C . ASP A 1 198 ? -7.826 -12.649 13.930 1.00 35.84 198 ASP A C 1
ATOM 1558 O O . ASP A 1 198 ? -9.015 -12.892 14.107 1.00 35.84 198 ASP A O 1
ATOM 1562 N N . HIS A 1 199 ? -7.321 -12.466 12.709 1.00 36.75 199 HIS A N 1
ATOM 1563 C CA . HIS A 1 199 ? -8.065 -12.814 11.502 1.00 36.75 199 HIS A CA 1
ATOM 1564 C C . HIS A 1 199 ? -7.729 -14.264 11.095 1.00 36.75 199 HIS A C 1
ATOM 1566 O O . HIS A 1 199 ? -6.539 -14.592 10.985 1.00 36.75 199 HIS A O 1
ATOM 1572 N N . PRO A 1 200 ? -8.714 -15.135 10.786 1.00 35.06 200 PRO A N 1
ATOM 1573 C CA . PRO A 1 200 ? -8.479 -16.545 10.435 1.00 35.06 200 PRO A CA 1
ATOM 1574 C C . PRO A 1 200 ? -7.494 -16.743 9.271 1.00 35.06 200 PRO A C 1
ATOM 1576 O O . PRO A 1 200 ? -6.809 -17.760 9.181 1.00 35.06 200 PRO A O 1
ATOM 1579 N N . ARG A 1 201 ? -7.382 -15.747 8.376 1.00 36.25 201 ARG A N 1
ATOM 1580 C CA . ARG A 1 201 ? -6.434 -15.752 7.244 1.00 36.25 201 ARG A CA 1
ATOM 1581 C C . ARG A 1 201 ? -5.034 -15.184 7.586 1.00 36.25 201 ARG A C 1
ATOM 1583 O O . ARG A 1 201 ? -4.092 -15.444 6.844 1.00 36.25 201 ARG A O 1
ATOM 1590 N N . VAL A 1 202 ? -4.865 -14.481 8.715 1.00 39.94 202 VAL A N 1
ATOM 1591 C CA . VAL A 1 202 ? -3.588 -13.906 9.224 1.00 39.94 202 VAL A CA 1
ATOM 1592 C C . VAL A 1 202 ? -2.888 -14.847 10.214 1.00 39.94 202 VAL A C 1
ATOM 1594 O O . VAL A 1 202 ? -1.684 -14.739 10.452 1.00 39.94 202 VAL A O 1
ATOM 1597 N N . GLU A 1 203 ? -3.600 -15.850 10.729 1.00 34.09 203 GLU A N 1
ATOM 1598 C CA . GLU A 1 203 ? -3.097 -16.805 11.720 1.00 34.09 203 GLU A CA 1
ATOM 1599 C C . GLU A 1 203 ? -1.823 -17.554 11.286 1.00 34.09 203 GLU A C 1
ATOM 1601 O O . GLU A 1 203 ? -0.971 -17.908 12.103 1.00 34.09 203 GLU A O 1
ATOM 1606 N N . LYS A 1 204 ? -1.632 -17.698 9.970 1.00 33.78 204 LYS A N 1
ATOM 1607 C CA . LYS A 1 204 ? -0.464 -18.333 9.343 1.00 33.78 204 LYS A CA 1
ATOM 1608 C C . LYS A 1 204 ? 0.721 -17.377 9.104 1.00 33.78 204 LYS A C 1
ATOM 1610 O O . LYS A 1 204 ? 1.720 -17.783 8.514 1.00 33.78 204 LYS A O 1
ATOM 1615 N N . ALA A 1 205 ? 0.615 -16.111 9.512 1.00 34.97 205 ALA A N 1
ATOM 1616 C CA . ALA A 1 205 ? 1.604 -15.043 9.314 1.00 34.97 205 ALA A CA 1
ATOM 1617 C C . ALA A 1 205 ? 2.055 -14.385 10.634 1.00 34.97 205 ALA A C 1
ATOM 1619 O O . ALA A 1 205 ? 2.625 -13.298 10.624 1.00 34.97 205 ALA A O 1
ATOM 1620 N N . ARG A 1 206 ? 1.788 -15.023 11.780 1.00 31.55 206 ARG A N 1
ATOM 1621 C CA . ARG A 1 206 ? 2.116 -14.487 13.106 1.00 31.55 206 ARG A CA 1
ATOM 1622 C C . ARG A 1 206 ? 3.622 -14.532 13.378 1.00 31.55 206 ARG A C 1
ATOM 1624 O O . ARG A 1 206 ? 4.181 -15.583 13.679 1.00 31.55 206 ARG A O 1
ATOM 1631 N N . SER A 1 207 ? 4.254 -13.364 13.378 1.00 33.78 207 SER A N 1
ATOM 1632 C CA . SER A 1 207 ? 5.522 -13.137 14.063 1.00 33.78 207 SER A CA 1
ATOM 1633 C C . SER A 1 207 ? 5.523 -11.738 14.675 1.00 33.78 207 SER A C 1
ATOM 1635 O O . SER A 1 207 ? 5.650 -10.748 13.966 1.00 33.78 207 SER A O 1
ATOM 1637 N N . VAL A 1 208 ? 5.505 -11.715 16.017 1.00 40.31 208 VAL A N 1
ATOM 1638 C CA . VAL A 1 208 ? 6.268 -10.783 16.869 1.00 40.31 208 VAL A CA 1
ATOM 1639 C C . VAL A 1 208 ? 5.598 -9.424 17.186 1.00 40.31 208 VAL A C 1
ATOM 1641 O O . VAL A 1 208 ? 5.561 -8.548 16.344 1.00 40.31 208 VAL A O 1
ATOM 1644 N N . ILE A 1 209 ? 5.175 -9.064 18.416 1.00 34.31 209 ILE A N 1
ATOM 1645 C CA . ILE A 1 209 ? 5.432 -9.548 19.808 1.00 34.31 209 ILE A CA 1
ATOM 1646 C C . ILE A 1 209 ? 6.763 -10.293 20.019 1.00 34.31 209 ILE A C 1
ATOM 1648 O O . ILE A 1 209 ? 6.895 -11.262 20.756 1.00 34.31 209 ILE A O 1
ATOM 1652 N N . GLY A 1 210 ? 7.794 -9.872 19.315 1.00 39.62 210 GLY A N 1
ATOM 1653 C CA . GLY A 1 210 ? 9.184 -10.274 19.539 1.00 39.62 210 GLY A CA 1
ATOM 1654 C C . GLY A 1 210 ? 10.024 -9.067 19.903 1.00 39.62 210 GLY A C 1
ATOM 1655 O O . GLY A 1 210 ? 10.983 -9.215 20.649 1.00 39.62 210 GLY A O 1
ATOM 1656 N N . LYS A 1 211 ? 9.569 -7.856 19.557 1.00 37.47 211 LYS A N 1
ATOM 1657 C CA . LYS A 1 211 ? 10.067 -6.617 20.162 1.00 37.47 211 LYS A CA 1
ATOM 1658 C C . LYS A 1 211 ? 9.635 -6.480 21.632 1.00 37.47 211 LYS A C 1
ATOM 1660 O O . LYS A 1 211 ? 10.444 -6.069 22.455 1.00 37.47 211 LYS A O 1
ATOM 1665 N N . LEU A 1 212 ? 8.456 -6.999 22.004 1.00 35.91 212 LEU A N 1
ATOM 1666 C CA . LEU A 1 212 ? 8.055 -7.190 23.412 1.00 35.91 212 LEU A CA 1
ATOM 1667 C C . LEU A 1 212 ? 8.972 -8.182 24.169 1.00 35.91 212 LEU A C 1
ATOM 1669 O O . LEU A 1 212 ? 9.179 -8.025 25.368 1.00 35.91 212 LEU A O 1
ATOM 1673 N N . LYS A 1 213 ? 9.598 -9.158 23.487 1.00 36.31 213 LYS A N 1
ATOM 1674 C CA . LYS A 1 213 ? 10.567 -10.094 24.100 1.00 36.31 213 LYS A CA 1
ATOM 1675 C C . LYS A 1 213 ? 11.991 -9.528 24.206 1.00 36.31 213 LYS A C 1
ATOM 1677 O O . LYS A 1 213 ? 12.711 -9.906 25.128 1.00 36.31 213 LYS A O 1
ATOM 1682 N N . ALA A 1 214 ? 12.400 -8.610 23.328 1.00 37.50 214 ALA A N 1
ATOM 1683 C CA . ALA A 1 214 ? 13.731 -7.994 23.381 1.00 37.50 214 ALA A CA 1
ATOM 1684 C C . ALA A 1 214 ? 13.907 -7.061 24.597 1.00 37.50 214 ALA A C 1
ATOM 1686 O O . ALA A 1 214 ? 14.968 -7.056 25.214 1.00 37.50 214 ALA A O 1
ATOM 1687 N N . SER A 1 215 ? 12.847 -6.360 25.019 1.00 33.88 215 SER A N 1
ATOM 1688 C CA . SER A 1 215 ? 12.878 -5.509 26.223 1.00 33.88 215 SER A CA 1
ATOM 1689 C C . SER A 1 215 ? 12.976 -6.309 27.537 1.00 33.88 215 SER A C 1
ATOM 1691 O O . SER A 1 215 ? 13.468 -5.791 28.537 1.00 33.88 215 SER A O 1
ATOM 1693 N N . ILE A 1 216 ? 12.585 -7.591 27.529 1.00 38.00 216 ILE A N 1
ATOM 1694 C CA . ILE A 1 216 ? 12.665 -8.497 28.689 1.00 38.00 216 ILE A CA 1
ATOM 1695 C C . ILE A 1 216 ? 14.003 -9.262 28.729 1.00 38.00 216 ILE A C 1
ATOM 1697 O O . ILE A 1 216 ? 14.484 -9.59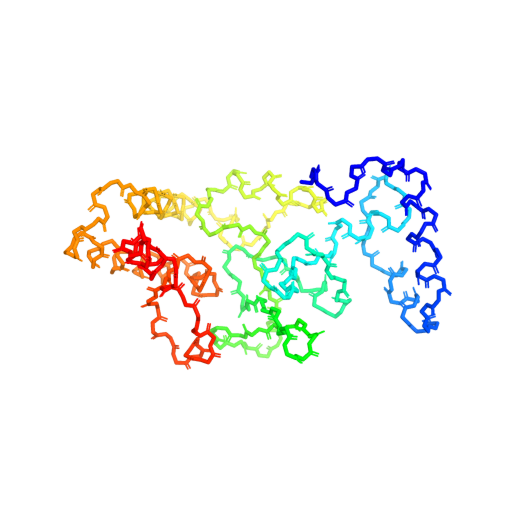8 29.809 1.00 38.00 216 ILE A O 1
ATOM 1701 N N . LYS A 1 217 ? 14.648 -9.516 27.579 1.00 36.59 217 LYS A N 1
ATOM 1702 C CA . LYS A 1 217 ? 15.894 -10.306 27.516 1.00 36.59 217 LYS A CA 1
ATOM 1703 C C . LYS A 1 217 ? 17.178 -9.508 27.806 1.00 36.59 217 LYS A C 1
ATOM 1705 O O . LYS A 1 217 ? 18.208 -10.122 28.043 1.00 36.59 217 LYS A O 1
ATOM 1710 N N . GLY A 1 218 ? 17.115 -8.176 27.867 1.00 35.38 218 GLY A N 1
ATOM 1711 C CA . GLY A 1 218 ? 18.249 -7.298 28.208 1.00 35.38 218 GLY A CA 1
ATOM 1712 C C . GLY A 1 218 ? 18.540 -7.120 29.709 1.00 35.38 218 GLY A C 1
ATOM 1713 O O . GLY A 1 218 ? 19.146 -6.124 30.082 1.00 35.38 218 GLY A O 1
ATOM 1714 N N . ARG A 1 219 ? 18.074 -8.022 30.588 1.00 42.75 219 ARG A N 1
ATOM 1715 C CA . ARG A 1 219 ? 18.334 -7.992 32.049 1.00 42.75 219 ARG A CA 1
ATOM 1716 C C . ARG A 1 219 ? 18.946 -9.289 32.598 1.00 42.75 219 ARG A C 1
ATOM 1718 O O . ARG A 1 219 ? 18.625 -9.696 33.713 1.00 42.75 219 ARG A O 1
ATOM 1725 N N . LYS A 1 220 ? 19.809 -9.950 31.828 1.00 37.97 220 LYS A N 1
ATOM 1726 C CA . LYS A 1 220 ? 20.812 -10.885 32.364 1.00 37.97 220 LYS A CA 1
ATOM 1727 C C . LYS A 1 220 ? 22.081 -10.807 31.522 1.00 37.97 220 LYS A C 1
ATOM 1729 O O . LYS A 1 220 ? 22.311 -11.678 30.695 1.00 37.97 220 LYS A O 1
ATOM 1734 N N . GLU A 1 221 ? 22.812 -9.719 31.717 1.00 33.31 221 GLU A N 1
ATOM 1735 C CA . GLU A 1 221 ? 24.257 -9.659 31.979 1.00 33.31 221 GLU A CA 1
ATOM 1736 C C . GLU A 1 221 ? 24.548 -8.299 32.622 1.00 33.31 221 GLU A C 1
ATOM 1738 O O . GLU A 1 221 ? 24.000 -7.291 32.118 1.00 33.31 221 GLU A O 1
#

Foldseek 3Di:
DPPPCVPPDPVNVVVVQVVVLVPDDPVSVVLLQPADFDPPDDSNVRSCVQQWDFEQAPNDRPDIDHDSVVSPAAADLQFQWAWDQDNPVRDIDTGGQDDADVVGGGHYHPDANLDAQVVSQVVCCSNVDGDPHPCNVDPVSRVVSNVLSPVLVVLLVVCPDPVVVDPVSVVVSLVSNQVSCVVSNNPSNCQVRHQDPPDVRCPVVDDDVVVVVVVVVPPDD